Protein AF-A0A1L7BHN9-F1 (afdb_monomer_lite)

pLDDT: mean 93.82, std 5.04, range [48.91, 98.44]

Structure (mmCIF, N/CA/C/O backbone):
data_AF-A0A1L7BHN9-F1
#
_entry.id   AF-A0A1L7BHN9-F1
#
loop_
_atom_site.group_PDB
_atom_site.id
_atom_site.type_symbol
_atom_site.label_atom_id
_atom_site.label_alt_id
_atom_site.label_comp_id
_atom_site.label_asym_id
_atom_site.label_entity_id
_atom_site.label_seq_id
_atom_site.pdbx_PDB_ins_code
_atom_site.Cartn_x
_atom_site.Cartn_y
_atom_site.Cartn_z
_atom_site.occupancy
_atom_site.B_iso_or_equiv
_atom_site.auth_seq_id
_atom_site.auth_comp_id
_atom_site.auth_asym_id
_atom_site.auth_atom_id
_atom_site.pdbx_PDB_model_num
ATOM 1 N N . MET A 1 1 ? 6.127 -24.385 -8.696 1.00 84.69 1 MET A N 1
ATOM 2 C CA . MET A 1 1 ? 6.136 -22.921 -8.895 1.00 84.69 1 MET A CA 1
ATOM 3 C C . MET A 1 1 ? 5.149 -22.326 -7.912 1.00 84.69 1 MET A C 1
ATOM 5 O O . MET A 1 1 ? 4.068 -22.886 -7.761 1.00 84.69 1 MET A O 1
ATOM 9 N N . PHE A 1 2 ? 5.533 -21.249 -7.237 1.00 88.44 2 PHE A N 1
ATOM 10 C CA . PHE A 1 2 ? 4.694 -20.581 -6.248 1.00 88.44 2 PHE A CA 1
ATOM 11 C C . PHE A 1 2 ? 4.305 -19.196 -6.752 1.00 88.44 2 PHE A C 1
ATOM 13 O O . PHE A 1 2 ? 5.091 -18.543 -7.441 1.00 88.44 2 PHE A O 1
ATOM 20 N N . LEU A 1 3 ? 3.092 -18.767 -6.418 1.00 91.94 3 LEU A N 1
ATOM 21 C CA . LEU A 1 3 ? 2.691 -17.370 -6.510 1.00 91.94 3 LEU A CA 1
ATOM 22 C C . LEU A 1 3 ? 2.810 -16.740 -5.133 1.00 91.94 3 LEU A C 1
ATOM 24 O O . LEU A 1 3 ? 2.629 -17.400 -4.114 1.00 91.94 3 LEU A O 1
ATOM 28 N N . ASN A 1 4 ? 3.036 -15.434 -5.111 1.00 93.75 4 ASN A N 1
ATOM 29 C CA . ASN A 1 4 ? 3.067 -14.630 -3.897 1.00 93.75 4 ASN A CA 1
ATOM 30 C C . ASN A 1 4 ? 1.656 -14.372 -3.326 1.00 93.75 4 ASN A C 1
ATOM 32 O O . ASN A 1 4 ? 1.362 -13.255 -2.906 1.00 93.75 4 ASN A O 1
ATOM 36 N N . LEU A 1 5 ? 0.776 -15.375 -3.391 1.00 95.88 5 LEU A N 1
ATOM 37 C CA . LEU A 1 5 ? -0.609 -15.363 -2.930 1.00 95.88 5 LEU A CA 1
ATOM 38 C C . LEU A 1 5 ? -0.724 -16.227 -1.676 1.00 95.88 5 LEU A C 1
ATOM 40 O O . LEU A 1 5 ? -0.305 -17.380 -1.695 1.00 95.88 5 LEU A O 1
ATOM 44 N N . TYR A 1 6 ? -1.353 -15.686 -0.641 1.00 96.19 6 TYR A N 1
ATOM 45 C CA . TYR A 1 6 ? -1.505 -16.319 0.667 1.00 96.19 6 TYR A CA 1
ATOM 46 C C . TYR A 1 6 ? -2.983 -16.362 1.028 1.00 96.19 6 TYR A C 1
ATOM 48 O O . TYR A 1 6 ? -3.694 -15.361 0.885 1.00 96.19 6 TYR A O 1
ATOM 56 N N . ARG A 1 7 ? -3.476 -17.540 1.410 1.00 96.69 7 ARG A N 1
ATOM 57 C CA . ARG A 1 7 ? -4.908 -17.782 1.603 1.00 96.69 7 ARG A CA 1
ATOM 58 C C . ARG A 1 7 ? -5.403 -17.102 2.878 1.00 96.69 7 ARG A C 1
ATOM 60 O O . ARG A 1 7 ? -4.761 -17.179 3.920 1.00 96.69 7 ARG A O 1
ATOM 67 N N . LEU A 1 8 ? -6.577 -16.479 2.803 1.00 96.94 8 LEU A N 1
ATOM 68 C CA . LEU A 1 8 ? -7.301 -16.002 3.978 1.00 96.94 8 LEU A CA 1
ATOM 69 C C . LEU A 1 8 ? -7.891 -17.195 4.747 1.00 96.94 8 LEU A C 1
ATOM 71 O O . LEU A 1 8 ? -8.607 -18.004 4.146 1.00 96.94 8 LEU A O 1
ATOM 75 N N . LYS A 1 9 ? -7.629 -17.282 6.056 1.00 95.19 9 LYS A N 1
ATOM 76 C CA . LYS A 1 9 ? -8.090 -18.402 6.903 1.00 95.19 9 LYS A CA 1
ATOM 77 C C . LYS A 1 9 ? -9.157 -18.037 7.935 1.00 95.19 9 LYS A C 1
ATOM 79 O O . LYS A 1 9 ? -9.615 -18.899 8.674 1.00 95.19 9 LYS A O 1
ATOM 84 N N . ILE A 1 10 ? -9.555 -16.771 7.976 1.00 95.50 10 ILE A N 1
ATOM 85 C CA . ILE A 1 10 ? -10.604 -16.276 8.871 1.00 95.50 10 ILE A CA 1
ATOM 86 C C . ILE A 1 10 ? -11.993 -16.398 8.225 1.00 95.50 10 ILE A C 1
ATOM 88 O O . ILE A 1 10 ? -12.079 -16.449 6.991 1.00 95.50 10 ILE A O 1
ATOM 92 N N . PRO A 1 11 ? -13.081 -16.421 9.020 1.00 96.75 11 PRO A N 1
ATOM 93 C CA . PRO A 1 11 ? -14.440 -16.428 8.493 1.00 96.75 11 PRO A CA 1
ATOM 94 C C . PRO A 1 11 ? -14.708 -15.227 7.582 1.00 96.75 11 PRO A C 1
ATOM 96 O O . PRO A 1 11 ? -14.222 -14.117 7.817 1.00 96.75 11 PRO A O 1
ATOM 99 N N . TYR A 1 12 ? -15.511 -15.433 6.536 1.00 97.25 12 TYR A N 1
ATOM 100 C CA . TYR A 1 12 ? -15.856 -14.379 5.576 1.00 97.25 12 TYR A CA 1
ATOM 101 C C . TYR A 1 12 ? -17.015 -13.532 6.107 1.00 97.25 12 TYR A C 1
ATOM 103 O O . TYR A 1 12 ? -18.094 -13.488 5.523 1.00 97.25 12 TYR A O 1
ATOM 111 N N . LYS A 1 13 ? -16.786 -12.915 7.271 1.00 97.75 13 LYS A N 1
ATOM 112 C CA . LYS A 1 13 ? -17.762 -12.132 8.028 1.00 97.75 13 LYS A CA 1
ATOM 113 C C . LYS A 1 13 ? -17.128 -10.867 8.589 1.00 97.75 13 LYS A C 1
ATOM 115 O O . LYS A 1 13 ? -15.938 -10.841 8.916 1.00 97.75 13 LYS A O 1
ATOM 120 N N . VAL A 1 14 ? -17.941 -9.829 8.729 1.00 98.31 14 VAL A N 1
ATOM 121 C CA . VAL A 1 14 ? -17.595 -8.588 9.424 1.00 98.31 14 VAL A CA 1
ATOM 122 C C . VAL A 1 14 ? -18.382 -8.520 10.724 1.00 98.31 14 VAL A C 1
ATOM 124 O O . VAL A 1 14 ? -19.606 -8.619 10.712 1.00 98.31 14 VAL A O 1
ATOM 127 N N . LYS A 1 15 ? -17.677 -8.321 11.838 1.00 97.62 15 LYS A N 1
ATOM 128 C CA . LYS A 1 15 ? -18.257 -7.987 13.137 1.00 97.62 15 LYS A CA 1
ATOM 129 C C . LYS A 1 15 ? -18.272 -6.472 13.307 1.00 97.62 15 LYS A C 1
ATOM 131 O O . LYS A 1 15 ? -17.235 -5.815 13.174 1.00 97.62 15 LYS A O 1
ATOM 136 N N . ARG A 1 16 ? -19.441 -5.913 13.618 1.00 97.69 16 ARG A N 1
ATOM 137 C CA . ARG A 1 16 ? -19.603 -4.499 13.971 1.00 97.69 16 ARG A CA 1
ATOM 138 C C . ARG A 1 16 ? -19.865 -4.375 15.466 1.00 97.69 16 ARG A C 1
ATOM 140 O O . ARG A 1 16 ? -20.875 -4.872 15.956 1.00 97.69 16 ARG A O 1
ATOM 147 N N . LEU A 1 17 ? -18.952 -3.711 16.169 1.00 96.50 17 LEU A N 1
ATOM 148 C CA . LEU A 1 17 ? -19.022 -3.490 17.615 1.00 96.50 17 LEU A CA 1
ATOM 149 C C . LEU A 1 17 ? -19.394 -2.037 17.902 1.00 96.50 17 LEU A C 1
ATOM 151 O O . LEU A 1 17 ? -18.830 -1.137 17.274 1.00 96.50 17 LEU A O 1
ATOM 155 N N . TYR A 1 18 ? -20.293 -1.813 18.858 1.00 96.88 18 TYR A N 1
ATOM 156 C CA . TYR A 1 18 ? -20.821 -0.490 19.193 1.00 96.88 18 TYR A CA 1
ATOM 157 C C . TYR A 1 18 ? -20.350 -0.000 20.563 1.00 96.88 18 TYR A C 1
ATOM 159 O O . TYR A 1 18 ? -20.277 -0.765 21.518 1.00 96.88 18 TYR A O 1
ATOM 167 N N . PHE A 1 19 ? -20.081 1.300 20.662 1.00 96.12 19 PHE A N 1
ATOM 168 C CA . PHE A 1 19 ? -19.617 1.984 21.863 1.00 96.12 19 PHE A CA 1
ATOM 169 C C . PHE A 1 19 ? -20.481 3.209 22.155 1.00 96.12 19 PHE A C 1
ATOM 171 O O . PHE A 1 19 ? -20.891 3.925 21.234 1.00 96.12 19 PHE A O 1
ATOM 178 N N . SER A 1 20 ? -20.692 3.486 23.440 1.00 95.00 20 SER A N 1
ATOM 179 C CA . SER A 1 20 ? -21.359 4.691 23.930 1.00 95.00 20 SER A CA 1
ATOM 180 C C . SER A 1 20 ? -20.645 5.239 25.164 1.00 95.00 20 SER A C 1
ATOM 182 O O . SER A 1 20 ? -20.275 4.490 26.065 1.00 95.00 20 SER A O 1
ATOM 184 N N . ASN A 1 21 ? -20.447 6.555 25.205 1.00 93.50 21 ASN A N 1
ATOM 185 C CA . ASN A 1 21 ? -19.893 7.259 26.357 1.00 93.50 21 ASN A CA 1
ATOM 186 C C . ASN A 1 21 ? -20.676 8.562 26.546 1.00 93.50 21 ASN A C 1
ATOM 188 O O . ASN A 1 21 ? -20.654 9.425 25.671 1.00 93.50 21 ASN A O 1
ATOM 192 N N . SER A 1 22 ? -21.364 8.699 27.678 1.00 91.19 22 SER A N 1
ATOM 193 C CA . SER A 1 22 ? -22.164 9.886 28.000 1.00 91.19 22 SER A CA 1
ATOM 194 C C . SER A 1 22 ? -21.315 11.135 28.245 1.00 91.19 22 SER A C 1
ATOM 196 O O . SER A 1 22 ? -21.784 12.244 28.010 1.00 91.19 22 SER A O 1
ATOM 198 N N . SER A 1 23 ? -20.065 10.969 28.677 1.00 92.44 23 SER A N 1
ATOM 199 C CA . SER A 1 23 ? -19.185 12.068 29.085 1.00 92.44 23 SER A CA 1
ATOM 200 C C . SER A 1 23 ? -18.334 12.631 27.946 1.00 92.44 23 SER A C 1
ATOM 202 O O . SER A 1 23 ? -17.681 13.655 28.117 1.00 92.44 23 SER A O 1
ATOM 204 N N . THR A 1 24 ? -18.258 11.961 26.793 1.00 93.12 24 THR A N 1
ATOM 205 C CA . THR A 1 24 ? -17.397 12.382 25.676 1.00 93.12 24 THR A CA 1
ATOM 206 C C . THR A 1 24 ? -18.166 12.351 24.360 1.00 93.12 24 THR A C 1
ATOM 208 O O . THR A 1 24 ? -18.684 11.296 23.997 1.00 93.12 24 THR A O 1
ATOM 211 N N . PRO A 1 25 ? -18.181 13.453 23.584 1.00 95.38 25 PRO A N 1
ATOM 212 C CA . PRO A 1 25 ? -18.806 13.471 22.266 1.00 95.38 25 PRO A CA 1
ATOM 213 C C . PRO A 1 25 ? -18.294 12.345 21.356 1.00 95.38 25 PRO A C 1
ATOM 215 O O . PRO A 1 25 ? -17.086 12.101 21.271 1.00 95.38 25 PRO A O 1
ATOM 218 N N . ALA A 1 26 ? -19.204 11.698 20.621 1.00 96.06 26 ALA A N 1
ATOM 219 C CA . ALA A 1 26 ? -18.897 10.547 19.765 1.00 96.06 26 ALA A CA 1
ATOM 220 C C . ALA A 1 26 ? -17.801 10.843 18.718 1.00 96.06 26 ALA A C 1
ATOM 222 O O . ALA A 1 26 ? -16.969 9.987 18.405 1.00 96.06 26 ALA A O 1
ATOM 223 N N . GLU A 1 27 ? -17.746 12.074 18.205 1.00 96.56 27 GLU A N 1
ATOM 224 C CA . GLU A 1 27 ? -16.695 12.515 17.283 1.00 96.56 27 GLU A CA 1
ATOM 225 C C . GLU A 1 27 ? -15.299 12.485 17.932 1.00 96.56 27 GLU A C 1
ATOM 227 O O . GLU A 1 27 ? -14.337 11.995 17.338 1.00 96.56 27 GLU A O 1
ATOM 232 N N . ILE A 1 28 ? -15.176 12.964 19.171 1.00 95.81 28 ILE A N 1
ATOM 233 C CA . ILE A 1 28 ? -13.903 12.981 19.903 1.00 95.81 28 ILE A CA 1
ATOM 234 C C . ILE A 1 28 ? -13.507 11.551 20.284 1.00 95.81 28 ILE A C 1
ATOM 236 O O . ILE A 1 28 ? -12.357 11.148 20.083 1.00 95.81 28 ILE A O 1
ATOM 240 N N . LEU A 1 29 ? -14.466 10.760 20.776 1.00 95.88 29 LEU A N 1
ATOM 241 C CA . LEU A 1 29 ? -14.239 9.367 21.157 1.00 95.88 29 LEU A CA 1
ATOM 242 C C . LEU A 1 29 ? -13.747 8.531 19.967 1.00 95.88 29 LEU A C 1
ATOM 244 O O . LEU A 1 29 ? -12.720 7.859 20.069 1.00 95.88 29 LEU A O 1
ATOM 248 N N . SER A 1 30 ? -14.429 8.609 18.821 1.00 97.19 30 SER A N 1
ATOM 249 C CA . SER A 1 30 ? -14.045 7.871 17.609 1.00 97.19 30 SER A CA 1
ATOM 250 C C . SER A 1 30 ? -12.669 8.280 17.080 1.00 97.19 30 SER A C 1
ATOM 252 O O . SER A 1 30 ? -11.881 7.407 16.711 1.00 97.19 30 SER A O 1
ATOM 254 N N . LYS A 1 31 ? -12.322 9.576 17.097 1.00 96.81 31 LYS A N 1
ATOM 255 C CA . LYS A 1 31 ? -10.980 10.062 16.728 1.00 96.81 31 LYS A CA 1
ATOM 256 C C . LYS A 1 31 ? -9.897 9.487 17.643 1.00 96.81 31 LYS A C 1
ATOM 258 O O . LYS A 1 31 ? -8.876 9.002 17.151 1.00 96.81 31 LYS A O 1
ATOM 263 N N . ASN A 1 32 ? -10.129 9.488 18.955 1.00 95.94 32 ASN A N 1
ATOM 264 C CA . ASN A 1 32 ? -9.180 8.955 19.933 1.00 95.94 32 ASN A CA 1
ATOM 265 C C . ASN A 1 32 ? -8.999 7.440 19.794 1.00 95.94 32 ASN A C 1
ATOM 267 O O . ASN A 1 32 ? -7.863 6.976 19.677 1.00 95.94 32 ASN A O 1
ATOM 271 N N . LEU A 1 33 ? -10.097 6.680 19.722 1.00 96.81 33 LEU A N 1
ATOM 272 C CA . LEU A 1 33 ? -10.045 5.231 19.516 1.00 96.81 33 LEU A CA 1
ATOM 273 C C . LEU A 1 33 ? -9.389 4.881 18.178 1.00 96.81 33 LEU A C 1
ATOM 275 O O . LEU A 1 33 ? -8.555 3.977 18.132 1.00 96.81 33 LEU A O 1
ATOM 279 N N . THR A 1 34 ? -9.672 5.645 17.118 1.00 96.75 34 THR A N 1
ATOM 280 C CA . THR A 1 34 ? -9.021 5.467 15.813 1.00 96.75 34 THR A CA 1
ATOM 281 C C . THR A 1 34 ? -7.512 5.633 15.903 1.00 96.75 34 THR A C 1
ATOM 283 O O . THR A 1 34 ? -6.760 4.806 15.388 1.00 96.75 34 THR A O 1
ATOM 286 N N . ARG A 1 35 ? -7.063 6.702 16.569 1.00 94.81 35 ARG A N 1
ATOM 287 C CA . ARG A 1 35 ? -5.643 7.035 16.697 1.00 94.81 35 ARG A CA 1
ATOM 288 C C . ARG A 1 35 ? -4.872 5.975 17.479 1.00 94.81 35 ARG A C 1
ATOM 290 O O . ARG A 1 35 ? -3.761 5.644 17.092 1.00 94.81 35 ARG A O 1
ATOM 297 N N . VAL A 1 36 ? -5.445 5.464 18.567 1.00 95.62 36 VAL A N 1
ATOM 298 C CA . VAL A 1 36 ? -4.761 4.510 19.456 1.00 95.62 36 VAL A CA 1
ATOM 299 C C . VAL A 1 36 ? -4.796 3.082 18.900 1.00 95.62 36 VAL A C 1
ATOM 301 O O . VAL A 1 36 ? -3.856 2.320 19.106 1.00 95.62 36 VAL A O 1
ATOM 304 N N . ASN A 1 37 ? -5.854 2.710 18.173 1.00 96.38 37 ASN A N 1
ATOM 305 C CA . ASN A 1 37 ? -6.003 1.359 17.627 1.00 96.38 37 ASN A CA 1
ATOM 306 C C . ASN A 1 37 ? -5.504 1.207 16.188 1.00 96.38 37 ASN A C 1
ATOM 308 O O . ASN A 1 37 ? -5.548 0.093 15.674 1.00 96.38 37 ASN A O 1
ATOM 312 N N . ASN A 1 38 ? -5.071 2.281 15.522 1.00 96.12 38 ASN A N 1
ATOM 313 C CA . ASN A 1 38 ? -4.630 2.269 14.120 1.00 96.12 38 ASN A CA 1
ATOM 314 C C . ASN A 1 38 ? -5.676 1.721 13.121 1.00 96.12 38 ASN A C 1
ATOM 316 O O . ASN A 1 38 ? -5.338 1.327 12.004 1.00 96.12 38 ASN A O 1
ATOM 320 N N . ILE A 1 39 ? -6.958 1.734 13.494 1.00 96.12 39 ILE A N 1
ATOM 321 C CA . ILE A 1 39 ? -8.098 1.316 12.667 1.00 96.12 39 ILE A CA 1
ATOM 322 C C . ILE A 1 39 ? -9.237 2.312 12.835 1.00 96.12 39 ILE A C 1
ATOM 324 O O . ILE A 1 39 ? -9.413 2.871 13.910 1.00 96.12 39 ILE A O 1
ATOM 328 N N . ARG A 1 40 ? -10.000 2.571 11.774 1.00 95.81 40 ARG A N 1
ATOM 329 C CA . ARG A 1 40 ? -11.048 3.594 11.797 1.00 95.81 40 ARG A CA 1
ATOM 330 C C . ARG A 1 40 ? -12.233 3.157 12.658 1.00 95.81 40 ARG A C 1
ATOM 332 O O . ARG A 1 40 ? -12.890 2.174 12.337 1.00 95.81 40 ARG A O 1
ATOM 339 N N . PHE A 1 41 ? -12.541 3.964 13.665 1.00 97.44 41 PHE A N 1
ATOM 340 C CA . PHE A 1 41 ? -13.829 3.989 14.341 1.00 97.44 41 PHE A CA 1
ATOM 341 C C . PHE A 1 41 ? -14.702 5.042 13.656 1.00 97.44 41 PHE A C 1
ATOM 343 O O . PHE A 1 41 ? -14.252 6.151 13.358 1.00 97.44 41 PHE A O 1
ATOM 350 N N . TYR A 1 42 ? -15.937 4.674 13.361 1.00 97.31 42 TYR A N 1
ATOM 351 C CA . TYR A 1 42 ? -16.954 5.558 12.813 1.00 97.31 42 TYR A CA 1
ATOM 352 C C . TYR A 1 42 ? -17.810 6.111 13.945 1.00 97.31 42 TYR A C 1
ATOM 354 O O . TYR A 1 42 ? -17.843 5.550 15.040 1.00 97.31 42 TYR A O 1
ATOM 362 N N . ASN A 1 43 ? -18.510 7.207 13.685 1.00 96.44 43 ASN A N 1
ATOM 363 C CA . ASN A 1 43 ? -19.400 7.819 14.653 1.00 96.44 43 ASN A CA 1
ATOM 364 C C . ASN A 1 43 ? -20.706 8.270 14.003 1.00 96.44 43 ASN A C 1
ATOM 366 O O . ASN A 1 43 ? -20.755 8.633 12.830 1.00 96.44 43 ASN A O 1
ATOM 370 N N . SER A 1 44 ? -21.748 8.264 14.822 1.00 93.81 44 SER A N 1
ATOM 371 C CA . SER A 1 44 ? -23.029 8.932 14.608 1.00 93.81 44 SER A CA 1
ATOM 372 C C . SER A 1 44 ? -23.142 10.084 15.613 1.00 93.81 44 SER A C 1
ATOM 374 O O . SER A 1 44 ? -22.141 10.488 16.212 1.00 93.81 44 SER A O 1
ATOM 376 N N . SER A 1 45 ? -24.351 10.603 15.830 1.00 88.75 45 SER A N 1
ATOM 377 C CA . SER A 1 45 ? -24.613 11.609 16.863 1.00 88.75 45 SER A CA 1
ATOM 378 C C . SER A 1 45 ? -24.372 11.088 18.286 1.00 88.75 45 SER A C 1
ATOM 380 O O . SER A 1 45 ? -23.897 11.844 19.127 1.00 88.75 45 SER A O 1
ATOM 382 N N . LYS A 1 46 ? -24.672 9.809 18.561 1.00 89.44 46 LYS A N 1
ATOM 383 C CA . LYS A 1 46 ? -24.596 9.222 19.917 1.00 89.44 46 LYS A CA 1
ATOM 384 C C . LYS A 1 46 ? -23.689 7.998 20.034 1.00 89.44 46 LYS A C 1
ATOM 386 O O . LYS A 1 46 ? -23.144 7.753 21.102 1.00 89.44 46 LYS A O 1
ATOM 391 N N . LEU A 1 47 ? -23.528 7.229 18.958 1.00 95.44 47 LEU A N 1
ATOM 392 C CA . LEU A 1 47 ? -22.790 5.964 18.970 1.00 95.44 47 LEU A CA 1
ATOM 393 C C . LEU A 1 47 ? -21.491 6.057 18.183 1.00 95.44 47 LEU A C 1
ATOM 395 O O . LEU A 1 47 ? -21.427 6.718 17.144 1.00 95.44 47 LEU A O 1
ATOM 399 N N . VAL A 1 48 ? -20.496 5.309 18.642 1.00 97.56 48 VAL A N 1
ATOM 400 C CA . VAL A 1 48 ? -19.250 5.025 17.931 1.00 97.56 48 VAL A CA 1
ATOM 401 C C . VAL A 1 48 ? -19.232 3.541 17.580 1.00 97.56 48 VAL A C 1
ATOM 403 O O . VAL A 1 48 ? -19.692 2.729 18.371 1.00 97.56 48 VAL A O 1
ATOM 406 N N . TRP A 1 49 ? -18.721 3.152 16.415 1.00 97.50 49 TRP A N 1
ATOM 407 C CA . TRP A 1 49 ? -18.574 1.734 16.075 1.00 97.50 49 TRP A CA 1
ATOM 408 C C . TRP A 1 49 ? -17.296 1.447 15.306 1.00 97.50 49 TRP A C 1
ATOM 410 O O . TRP A 1 49 ? -16.708 2.329 14.679 1.00 97.50 49 TRP A O 1
ATOM 420 N N . VAL A 1 50 ? -16.875 0.188 15.336 1.00 97.75 50 VAL A N 1
ATOM 421 C CA . VAL A 1 50 ? -15.774 -0.326 14.520 1.00 97.75 50 VAL A CA 1
ATOM 422 C C . VAL A 1 50 ? -16.245 -1.552 13.756 1.00 97.75 50 VAL A C 1
ATOM 424 O O . VAL A 1 50 ? -17.017 -2.360 14.267 1.00 97.75 50 VAL A O 1
ATOM 427 N N . GLU A 1 51 ? -15.783 -1.663 12.518 1.00 98.06 51 GLU A N 1
ATOM 428 C CA . GLU A 1 51 ? -16.005 -2.815 11.650 1.00 98.06 51 GLU A CA 1
ATOM 429 C C . GLU A 1 51 ? -14.689 -3.585 11.580 1.00 98.06 51 GLU A C 1
ATOM 431 O O . GLU A 1 51 ? -13.666 -3.039 11.152 1.00 98.06 51 GLU A O 1
ATOM 436 N N . ILE A 1 52 ? -14.705 -4.831 12.041 1.00 97.31 52 ILE A N 1
ATOM 437 C CA . ILE A 1 52 ? -13.539 -5.715 12.076 1.00 97.31 52 ILE A CA 1
ATOM 438 C C . ILE A 1 52 ? -13.883 -7.057 11.428 1.00 97.31 52 ILE A C 1
ATOM 440 O O . ILE A 1 52 ? -15.053 -7.442 11.399 1.00 97.31 52 ILE A O 1
ATOM 444 N N . PRO A 1 53 ? -12.897 -7.789 10.890 1.00 97.19 53 PRO A N 1
ATOM 445 C CA . PRO A 1 53 ? -13.116 -9.178 10.522 1.00 97.19 53 PRO A CA 1
ATOM 446 C C . PRO A 1 53 ? -13.505 -9.994 11.760 1.00 97.19 53 PRO A C 1
ATOM 448 O O . PRO A 1 53 ? -13.238 -9.578 12.889 1.00 97.19 53 PRO A O 1
ATOM 451 N N . ASP A 1 54 ? -14.118 -11.153 11.550 1.00 95.00 54 ASP A N 1
ATOM 452 C CA . ASP A 1 54 ? -14.437 -12.076 12.639 1.00 95.00 54 ASP A CA 1
ATOM 453 C C . ASP A 1 54 ? -13.170 -12.760 13.189 1.00 95.00 54 ASP A C 1
ATOM 455 O O . ASP A 1 54 ? -12.816 -13.876 12.812 1.00 95.00 54 ASP A O 1
ATOM 459 N N . VAL A 1 55 ? -12.440 -12.019 14.022 1.00 93.62 55 VAL A N 1
ATOM 460 C CA . VAL A 1 55 ? -11.180 -12.401 14.665 1.00 93.62 55 VAL A CA 1
ATOM 461 C C . VAL A 1 55 ? -11.120 -11.828 16.075 1.00 93.62 55 VAL A C 1
ATOM 463 O O . VAL A 1 55 ? -11.809 -10.852 16.390 1.00 93.62 55 VAL A O 1
ATOM 466 N N . ASP A 1 56 ? -10.231 -12.374 16.899 1.00 90.06 56 ASP A N 1
ATOM 467 C CA . ASP A 1 56 ? -9.940 -11.802 18.208 1.00 90.06 56 ASP A CA 1
ATOM 468 C C . ASP A 1 56 ? -9.332 -10.403 18.053 1.00 90.06 56 ASP A C 1
ATOM 470 O O . ASP A 1 56 ? -8.308 -10.190 17.392 1.00 90.06 56 ASP A O 1
ATOM 474 N N . PHE A 1 57 ? -10.002 -9.417 18.647 1.00 89.94 57 PHE A N 1
ATOM 475 C CA . PHE A 1 57 ? -9.641 -8.013 18.530 1.00 89.94 57 PHE A CA 1
ATOM 476 C C . PHE A 1 57 ? -9.573 -7.347 19.900 1.00 89.94 57 PHE A C 1
ATOM 478 O O . PHE A 1 57 ? -10.586 -7.060 20.539 1.00 89.94 57 PHE A O 1
ATOM 485 N N . SER A 1 58 ? -8.348 -7.053 20.328 1.00 90.69 58 SER A N 1
ATOM 486 C CA . SER A 1 58 ? -8.081 -6.348 21.579 1.00 90.69 58 SER A CA 1
ATOM 487 C C . SER A 1 58 ? -8.102 -4.838 21.371 1.00 90.69 58 SER A C 1
ATOM 489 O O . SER A 1 58 ? -7.246 -4.274 20.687 1.00 90.69 58 SER A O 1
ATOM 491 N N . ILE A 1 59 ? -9.069 -4.178 22.005 1.00 92.69 59 ILE A N 1
ATOM 492 C CA . ILE A 1 59 ? -9.234 -2.723 21.961 1.00 92.69 59 ILE A CA 1
ATOM 493 C C . ILE A 1 59 ? -8.291 -2.055 22.957 1.00 92.69 59 ILE A C 1
ATOM 495 O O . ILE A 1 59 ? -8.191 -2.463 24.114 1.00 92.69 59 ILE A O 1
ATOM 499 N N . LYS A 1 60 ? -7.626 -0.997 22.495 1.00 93.25 60 LYS A N 1
ATOM 500 C CA . LYS A 1 60 ? -6.776 -0.118 23.294 1.00 93.25 60 LYS A CA 1
ATOM 501 C C . LYS A 1 60 ? -7.457 1.250 23.497 1.00 93.25 60 LYS A C 1
ATOM 503 O O . LYS A 1 60 ? -8.017 1.793 22.543 1.00 93.25 60 LYS A O 1
ATOM 508 N N . PRO A 1 61 ? -7.364 1.856 24.691 1.00 93.50 61 PRO A N 1
ATOM 509 C CA . PRO A 1 61 ? -6.880 1.245 25.927 1.00 93.50 61 PRO A CA 1
ATOM 510 C C . PRO A 1 61 ? -7.900 0.223 26.469 1.00 93.50 61 PRO A C 1
ATOM 512 O O . PRO A 1 61 ? -9.056 0.224 26.050 1.00 93.50 61 PRO A O 1
ATOM 515 N N . TYR A 1 62 ? -7.489 -0.636 27.405 1.00 92.44 62 TYR A N 1
ATOM 516 C CA . TYR A 1 62 ? -8.351 -1.692 27.963 1.00 92.44 62 TYR A CA 1
ATOM 517 C C . TYR A 1 62 ? -9.671 -1.144 28.538 1.00 92.44 62 TYR A C 1
ATOM 519 O O . TYR A 1 62 ? -10.729 -1.742 28.360 1.00 92.44 62 TYR A O 1
ATOM 527 N N . GLN A 1 63 ? -9.624 0.045 29.145 1.00 92.50 63 GLN A N 1
ATOM 528 C CA . GLN A 1 63 ? -10.770 0.759 29.717 1.00 92.50 63 GLN A CA 1
ATOM 529 C C . GLN A 1 63 ? -11.864 1.073 28.687 1.00 92.50 63 GLN A C 1
ATOM 531 O O . GLN A 1 63 ? -13.014 1.272 29.067 1.00 92.50 63 GLN A O 1
ATOM 536 N N . ALA A 1 64 ? -11.548 1.078 27.385 1.00 91.94 64 ALA A N 1
ATOM 537 C CA . ALA A 1 64 ? -12.544 1.272 26.333 1.00 91.94 64 ALA A CA 1
ATOM 538 C C . ALA A 1 64 ? -13.625 0.175 26.324 1.00 91.94 64 ALA A C 1
ATOM 540 O O . ALA A 1 64 ? -14.710 0.404 25.791 1.00 91.94 64 ALA A O 1
ATOM 541 N N . LYS A 1 65 ? -13.366 -0.983 26.952 1.00 90.94 65 LYS A N 1
ATOM 542 C CA . LYS A 1 65 ? -14.369 -2.033 27.170 1.00 90.94 65 LYS A CA 1
ATOM 543 C C . LYS A 1 65 ? -15.565 -1.556 27.997 1.00 90.94 65 LYS A C 1
ATOM 545 O O . LYS A 1 65 ? -16.663 -2.030 27.756 1.00 90.94 65 LYS A O 1
ATOM 550 N N . ASN A 1 66 ? -15.385 -0.578 28.888 1.00 92.62 66 ASN A N 1
ATOM 551 C CA . ASN A 1 66 ? -16.480 -0.026 29.695 1.00 92.62 66 ASN A CA 1
ATOM 552 C C . ASN A 1 66 ? -17.516 0.731 28.850 1.00 92.62 66 ASN A C 1
ATOM 554 O O . ASN A 1 66 ? -18.627 0.971 29.309 1.00 92.62 66 ASN A O 1
ATOM 558 N N . TYR A 1 67 ? -17.146 1.129 27.630 1.00 93.31 67 TYR A N 1
ATOM 559 C CA . TYR A 1 67 ? -18.037 1.811 26.694 1.00 93.31 67 TYR A CA 1
ATOM 560 C C . TYR A 1 67 ? -18.679 0.853 25.692 1.00 93.31 67 TYR A C 1
ATOM 562 O O . TYR A 1 67 ? -19.531 1.290 24.924 1.00 93.31 67 TYR A O 1
ATOM 570 N N . LEU A 1 68 ? -18.243 -0.412 25.645 1.00 94.88 68 LEU A N 1
ATOM 571 C CA . LEU A 1 68 ? -18.758 -1.408 24.713 1.00 94.88 68 LEU A CA 1
ATOM 572 C C . LEU A 1 68 ? -20.198 -1.758 25.097 1.00 94.88 68 LEU A C 1
ATOM 574 O O . LEU A 1 68 ? -20.480 -2.103 26.241 1.00 94.88 68 LEU A O 1
ATOM 578 N N . LEU A 1 69 ? -21.102 -1.671 24.129 1.00 94.75 69 LEU A N 1
ATOM 579 C CA . LEU A 1 69 ? -22.487 -2.085 24.305 1.00 94.75 69 LEU A CA 1
ATOM 580 C C . LEU A 1 69 ? -22.613 -3.594 24.102 1.0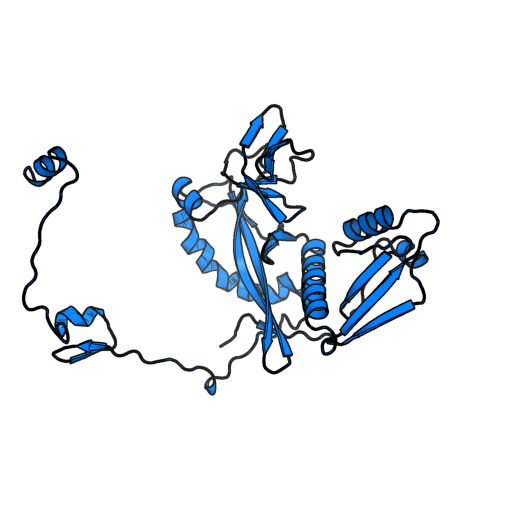0 94.75 69 LEU A C 1
ATOM 582 O O . LEU A 1 69 ? -21.935 -4.159 23.241 1.00 94.75 69 LEU A O 1
ATOM 586 N N . ASP A 1 70 ? -23.554 -4.220 24.811 1.00 91.81 70 ASP A N 1
ATOM 587 C CA . ASP A 1 70 ? -23.968 -5.610 24.571 1.00 91.81 70 ASP A CA 1
ATOM 588 C C . ASP A 1 70 ? -24.868 -5.708 23.323 1.00 91.81 70 ASP A C 1
ATOM 590 O O . ASP A 1 70 ? -26.029 -6.108 23.348 1.00 91.81 70 ASP A O 1
ATOM 594 N N . LYS A 1 71 ? -24.347 -5.189 22.209 1.00 90.62 71 LYS A N 1
ATOM 595 C CA . LYS A 1 71 ? -24.967 -5.190 20.890 1.00 90.62 71 LYS A CA 1
ATOM 596 C C . LYS A 1 71 ? -23.865 -5.264 19.844 1.00 90.62 71 LYS A C 1
ATOM 598 O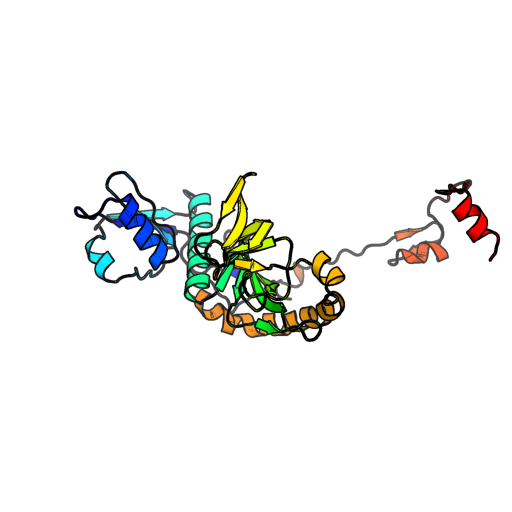 O . LYS A 1 71 ? -22.982 -4.406 19.797 1.00 90.62 71 LYS A O 1
ATOM 603 N N . PHE A 1 72 ? -23.964 -6.243 18.955 1.00 93.62 72 PHE A N 1
ATOM 604 C CA . PHE A 1 72 ? -23.102 -6.363 17.786 1.00 93.62 72 PHE A CA 1
ATOM 605 C C . PHE A 1 72 ? -23.897 -6.862 16.581 1.00 93.62 72 PHE A C 1
ATOM 607 O O . PHE A 1 72 ? -24.955 -7.470 16.720 1.00 93.62 72 PHE A O 1
A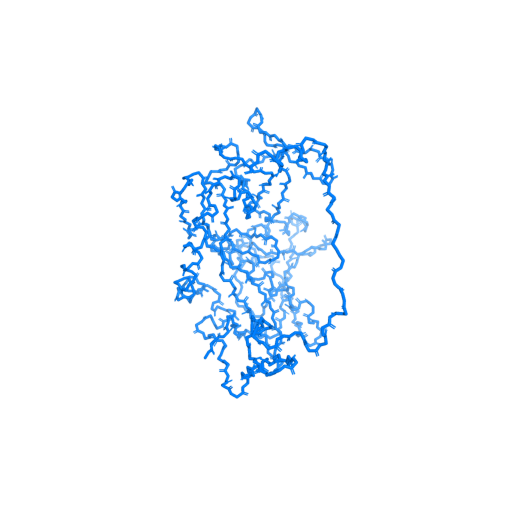TOM 614 N N . GLU A 1 73 ? -23.376 -6.592 15.390 1.00 96.50 73 GLU A N 1
ATOM 615 C CA . GLU A 1 73 ? -23.898 -7.146 14.139 1.00 96.50 73 GLU A CA 1
ATOM 616 C C . GLU A 1 73 ? -22.844 -8.050 13.508 1.00 96.50 73 GLU A C 1
ATOM 618 O O . GLU A 1 73 ? -21.641 -7.788 13.609 1.00 96.50 73 GLU A O 1
ATOM 623 N N . VAL A 1 74 ? -23.310 -9.098 12.833 1.00 97.50 74 VAL A N 1
ATOM 624 C CA . VAL A 1 74 ? -22.486 -9.974 12.001 1.00 97.50 74 VAL A CA 1
ATOM 625 C C . VAL A 1 74 ? -23.022 -9.886 10.581 1.00 97.50 74 VAL A C 1
ATOM 627 O O . VAL A 1 74 ? -24.193 -10.169 10.347 1.00 97.50 74 VAL A O 1
ATOM 630 N N . ILE A 1 75 ? -22.167 -9.466 9.653 1.00 98.06 75 ILE A N 1
ATOM 631 C CA . ILE A 1 75 ? -22.513 -9.260 8.245 1.00 98.06 75 ILE A CA 1
ATOM 632 C C . ILE A 1 75 ? -21.689 -10.247 7.420 1.00 98.06 75 ILE A C 1
ATOM 634 O O . ILE A 1 75 ? -20.455 -10.192 7.441 1.00 98.06 75 ILE A O 1
ATOM 638 N N . ASP A 1 76 ? -22.357 -11.167 6.727 1.00 97.88 76 ASP A N 1
ATOM 639 C CA . ASP A 1 76 ? -21.698 -12.158 5.874 1.00 97.88 76 ASP A CA 1
ATOM 640 C C . ASP A 1 76 ? -21.183 -11.512 4.571 1.00 97.88 76 ASP A C 1
ATOM 642 O O . ASP A 1 76 ? -21.809 -10.612 4.009 1.00 97.88 76 ASP A O 1
ATOM 646 N N . GLU A 1 77 ? -20.049 -11.990 4.045 1.00 97.31 77 GLU A N 1
ATOM 647 C CA . GLU A 1 77 ? -19.457 -11.491 2.787 1.00 97.31 77 GLU A CA 1
ATOM 648 C C . GLU A 1 77 ? -20.414 -11.582 1.598 1.00 97.31 77 GLU A C 1
ATOM 650 O O . GLU A 1 77 ? -20.349 -10.754 0.695 1.00 97.31 77 GLU A O 1
ATOM 655 N N . SER A 1 78 ? -21.315 -12.564 1.600 1.00 96.62 78 SER A N 1
ATOM 656 C CA . SER A 1 78 ? -22.332 -12.735 0.561 1.00 96.62 78 SER A CA 1
ATOM 657 C C . SER A 1 78 ? -23.382 -11.619 0.552 1.00 96.62 78 SER A C 1
ATOM 659 O O . SER A 1 78 ? -23.975 -11.370 -0.495 1.00 96.62 78 SER A O 1
ATOM 661 N N . GLN A 1 79 ? -23.606 -10.948 1.687 1.00 97.56 79 GLN A N 1
ATOM 662 C CA . GLN A 1 79 ? -24.547 -9.833 1.814 1.00 97.56 79 GLN A CA 1
ATOM 663 C C . GLN A 1 79 ? -23.898 -8.504 1.416 1.00 97.56 79 GLN A C 1
ATOM 665 O O . GLN A 1 79 ? -24.504 -7.719 0.690 1.00 97.56 79 GLN A O 1
ATOM 670 N N . ASP A 1 80 ? -22.663 -8.258 1.868 1.00 97.69 80 ASP A N 1
ATOM 671 C CA . ASP A 1 80 ? -21.908 -7.044 1.533 1.00 97.69 80 ASP A CA 1
ATOM 672 C C . ASP A 1 80 ? -20.415 -7.345 1.275 1.00 97.69 80 ASP A C 1
ATOM 674 O O . ASP A 1 80 ? -19.556 -7.210 2.163 1.00 97.69 80 ASP A O 1
ATOM 678 N N . PRO A 1 81 ? -20.059 -7.727 0.034 1.00 96.62 81 PRO A N 1
ATOM 679 C CA . PRO A 1 81 ? -18.681 -8.060 -0.318 1.00 96.62 81 PRO A CA 1
ATOM 680 C C . PRO A 1 81 ? -17.760 -6.835 -0.293 1.00 96.62 81 PRO A C 1
ATOM 682 O O . PRO A 1 81 ? -16.553 -6.958 -0.063 1.00 96.62 81 PRO A O 1
ATOM 685 N N . ILE A 1 82 ? -18.302 -5.634 -0.518 1.00 97.62 82 ILE A N 1
ATOM 686 C CA . ILE A 1 82 ? -17.527 -4.388 -0.536 1.00 97.62 82 ILE A CA 1
ATOM 687 C C . ILE A 1 82 ? -17.092 -4.041 0.886 1.00 97.62 82 ILE A C 1
ATOM 689 O O . ILE A 1 82 ? -15.916 -3.727 1.112 1.00 97.62 82 ILE A O 1
ATOM 693 N N . LEU A 1 83 ? -18.013 -4.138 1.848 1.00 97.81 83 LEU A N 1
ATOM 694 C CA . LEU A 1 83 ? -17.720 -3.958 3.263 1.00 97.81 83 LEU A CA 1
ATOM 695 C C . LEU A 1 83 ? -16.674 -4.963 3.740 1.00 97.81 83 LEU A C 1
ATOM 697 O O . LEU A 1 83 ? -15.703 -4.559 4.382 1.00 97.81 83 LEU A O 1
ATOM 701 N N . PHE A 1 84 ? -16.812 -6.241 3.381 1.00 98.06 84 PHE A N 1
ATOM 702 C CA . PHE A 1 84 ? -15.836 -7.268 3.745 1.00 98.06 84 PHE A CA 1
ATOM 703 C C . PHE A 1 84 ? -14.423 -6.930 3.243 1.00 98.06 84 PHE A C 1
ATOM 705 O O . PHE A 1 84 ? -13.471 -6.876 4.027 1.00 98.06 84 PHE A O 1
ATOM 712 N N . VAL A 1 85 ? -14.282 -6.604 1.953 1.00 97.44 85 VAL A N 1
ATOM 713 C CA . VAL A 1 85 ? -12.989 -6.236 1.350 1.00 97.44 85 VAL A CA 1
ATOM 714 C C . VAL A 1 85 ? -12.388 -4.997 2.020 1.00 97.44 85 VAL A C 1
ATOM 716 O O . VAL A 1 85 ? -11.199 -4.980 2.352 1.00 97.44 85 VAL A O 1
ATOM 719 N N . LYS A 1 86 ? -13.193 -3.953 2.244 1.00 97.69 86 LYS A N 1
ATOM 720 C CA . LYS A 1 86 ? -12.756 -2.712 2.900 1.00 97.69 86 LYS A CA 1
ATOM 721 C C . LYS A 1 86 ? -12.287 -2.969 4.335 1.00 97.69 86 LYS A C 1
ATOM 723 O O . LYS A 1 86 ? -11.234 -2.463 4.731 1.00 97.69 86 LYS A O 1
ATOM 728 N N . THR A 1 87 ? -13.035 -3.767 5.090 1.00 97.81 87 THR A N 1
ATOM 729 C CA . THR A 1 87 ? -12.717 -4.148 6.470 1.00 97.81 87 THR A CA 1
ATOM 730 C C . THR A 1 87 ? -11.409 -4.929 6.543 1.00 97.81 87 THR A C 1
ATOM 732 O O . THR A 1 87 ? -10.540 -4.583 7.344 1.00 97.81 87 THR A O 1
ATOM 735 N N . LEU A 1 88 ? -11.198 -5.897 5.645 1.00 97.25 88 LEU A N 1
ATOM 736 C CA . LEU A 1 88 ? -9.938 -6.639 5.561 1.00 97.25 88 LEU A CA 1
ATOM 737 C C . LEU A 1 88 ? -8.735 -5.729 5.291 1.00 97.25 88 LEU A C 1
ATOM 739 O O . LEU A 1 88 ? -7.718 -5.844 5.973 1.00 97.25 88 LEU A O 1
ATOM 743 N N . TYR A 1 89 ? -8.831 -4.800 4.333 1.00 97.62 89 TYR A N 1
ATOM 744 C CA . TYR A 1 89 ? -7.732 -3.864 4.064 1.00 97.62 89 TYR A CA 1
ATOM 745 C C . TYR A 1 89 ? -7.422 -2.966 5.265 1.00 97.62 89 TYR A C 1
ATOM 747 O O . TYR A 1 89 ? -6.249 -2.716 5.547 1.00 97.62 89 TYR A O 1
ATOM 755 N N . ASN A 1 90 ? -8.447 -2.488 5.975 1.00 96.69 90 ASN A N 1
ATOM 756 C CA . ASN A 1 90 ? -8.262 -1.675 7.177 1.00 96.69 90 ASN A CA 1
ATOM 757 C C . ASN A 1 90 ? -7.606 -2.475 8.306 1.00 96.69 90 ASN A C 1
ATOM 759 O O . ASN A 1 90 ? -6.698 -1.964 8.960 1.00 96.69 90 ASN A O 1
ATOM 763 N N . TYR A 1 91 ? -8.023 -3.726 8.503 1.00 97.12 91 TYR A N 1
ATOM 764 C CA . TYR A 1 91 ? -7.450 -4.598 9.521 1.00 97.12 91 TYR A CA 1
ATOM 765 C C . TYR A 1 91 ? -5.999 -4.966 9.205 1.00 97.12 91 TYR A C 1
ATOM 767 O O . TYR A 1 91 ? -5.130 -4.801 10.053 1.00 97.12 91 TYR A O 1
ATOM 775 N N . VAL A 1 92 ? -5.692 -5.373 7.969 1.00 96.94 92 VAL A N 1
ATOM 776 C CA . VAL A 1 92 ? -4.305 -5.640 7.555 1.00 96.94 92 VAL A CA 1
ATOM 777 C C . VAL A 1 92 ? -3.450 -4.383 7.700 1.00 96.94 92 VAL A C 1
ATOM 779 O O . VAL A 1 92 ? -2.339 -4.456 8.216 1.00 96.94 92 VAL A O 1
ATOM 782 N N . LYS A 1 93 ? -3.974 -3.207 7.328 1.00 97.38 93 LYS A N 1
ATOM 783 C CA . LYS A 1 93 ? -3.274 -1.939 7.555 1.00 97.38 93 LYS A CA 1
ATOM 784 C C . LYS A 1 93 ? -2.952 -1.719 9.032 1.00 97.38 93 LYS A C 1
ATOM 786 O O . LYS A 1 93 ? -1.829 -1.321 9.327 1.00 97.38 93 LYS A O 1
ATOM 791 N N . LYS A 1 94 ? -3.907 -1.967 9.932 1.00 96.31 94 LYS A N 1
ATOM 792 C CA . LYS A 1 94 ? -3.678 -1.898 11.378 1.00 96.31 94 LYS A CA 1
ATOM 793 C C . LYS A 1 94 ? -2.527 -2.812 11.795 1.00 96.31 94 LYS A C 1
ATOM 795 O O . LYS A 1 94 ? -1.613 -2.326 12.444 1.00 96.31 94 LYS A O 1
ATOM 800 N N . GLN A 1 95 ? -2.557 -4.082 11.387 1.00 96.88 95 GLN A N 1
ATOM 801 C CA . GLN A 1 95 ? -1.530 -5.064 11.749 1.00 96.88 95 GLN A CA 1
ATOM 802 C C . GLN A 1 95 ? -0.125 -4.587 11.353 1.00 96.88 95 GLN A C 1
ATOM 804 O O . GLN A 1 95 ? 0.780 -4.583 12.172 1.00 96.88 95 GLN A O 1
ATOM 809 N N . PHE A 1 96 ? 0.044 -4.066 10.135 1.00 97.62 96 PHE A N 1
ATOM 810 C CA . PHE A 1 96 ? 1.324 -3.484 9.715 1.00 97.62 96 PHE A CA 1
ATOM 811 C C . PHE A 1 96 ? 1.744 -2.262 10.551 1.00 97.62 96 PHE A C 1
ATOM 813 O O . PHE A 1 96 ? 2.916 -2.124 10.885 1.00 97.62 96 PHE A O 1
ATOM 820 N N . ILE A 1 97 ? 0.820 -1.347 10.860 1.00 96.88 97 ILE A N 1
ATOM 821 C CA . ILE A 1 97 ? 1.152 -0.127 11.617 1.00 96.88 97 ILE A CA 1
ATOM 822 C C . ILE A 1 97 ? 1.510 -0.457 13.070 1.00 96.88 97 ILE A C 1
ATOM 824 O O . ILE A 1 97 ? 2.417 0.167 13.620 1.00 96.88 97 ILE A O 1
ATOM 828 N N . ASP A 1 98 ? 0.822 -1.423 13.679 1.00 95.75 98 ASP A N 1
ATOM 829 C CA . ASP A 1 98 ? 1.133 -1.899 15.030 1.00 95.75 98 ASP A CA 1
ATOM 830 C C . ASP A 1 98 ? 2.558 -2.473 15.112 1.00 95.75 98 ASP A C 1
ATOM 832 O O . ASP A 1 98 ? 3.233 -2.265 16.114 1.00 95.75 98 ASP A O 1
ATOM 836 N N . GLU A 1 99 ? 3.037 -3.078 14.023 1.00 96.81 99 GLU A N 1
ATOM 837 C CA . GLU A 1 99 ? 4.394 -3.624 13.861 1.00 96.81 99 GLU A CA 1
ATOM 838 C C . GLU A 1 99 ? 5.402 -2.599 13.301 1.00 96.81 99 GLU A C 1
ATOM 840 O O . GLU A 1 99 ? 6.429 -2.948 12.723 1.00 96.81 99 GLU A O 1
ATOM 845 N N . GLY A 1 100 ? 5.106 -1.300 13.407 1.00 96.38 100 GLY A N 1
ATOM 846 C CA . GLY A 1 100 ? 6.065 -0.236 13.092 1.00 96.38 100 GLY A CA 1
ATOM 847 C C . GLY A 1 100 ? 6.261 0.069 11.601 1.00 96.38 100 GLY A C 1
ATOM 848 O O . GLY A 1 100 ? 7.188 0.802 11.244 1.00 96.38 100 GLY A O 1
ATOM 849 N N . TYR A 1 101 ? 5.396 -0.429 10.712 1.00 98.12 101 TYR A N 1
ATOM 850 C CA . TYR A 1 101 ? 5.451 -0.079 9.291 1.00 98.12 101 TYR A CA 1
ATOM 851 C C . TYR A 1 101 ? 4.777 1.267 9.001 1.00 98.12 101 TYR A C 1
ATOM 853 O O . TYR A 1 101 ? 3.703 1.591 9.515 1.00 98.12 101 TYR A O 1
ATOM 861 N N . TYR A 1 102 ? 5.340 2.020 8.056 1.00 97.75 102 TYR A N 1
ATOM 862 C CA . TYR A 1 102 ? 4.682 3.196 7.492 1.00 97.75 102 TYR A CA 1
ATOM 863 C C . TYR A 1 102 ? 3.733 2.793 6.370 1.00 97.75 102 TYR A C 1
ATOM 865 O O . TYR A 1 102 ? 4.105 2.091 5.427 1.00 97.75 102 TYR A O 1
ATOM 873 N N . PHE A 1 10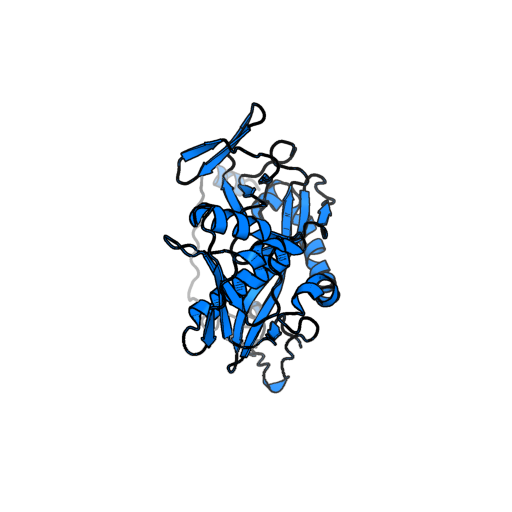3 ? 2.499 3.282 6.429 1.00 97.12 103 PHE A N 1
ATOM 874 C CA . PHE A 1 103 ? 1.556 3.126 5.330 1.00 97.12 103 PHE A CA 1
ATOM 875 C C . PHE A 1 103 ? 1.860 4.142 4.226 1.00 97.12 103 PHE A C 1
ATOM 877 O O . PHE A 1 103 ? 2.115 5.306 4.503 1.00 97.12 103 PHE A O 1
ATOM 884 N N . LYS A 1 104 ? 1.751 3.730 2.965 1.00 95.75 104 LYS A N 1
ATOM 885 C CA . LYS A 1 104 ? 1.750 4.588 1.775 1.00 95.75 104 LYS A CA 1
ATOM 886 C C . LYS A 1 104 ? 0.566 4.199 0.890 1.00 95.75 104 LYS A C 1
ATOM 888 O O . LYS A 1 104 ? 0.152 3.036 0.846 1.00 95.75 104 LYS A O 1
ATOM 893 N N . ARG A 1 105 ? -0.000 5.182 0.174 1.00 91.62 105 ARG A N 1
ATOM 894 C CA . ARG A 1 105 ? -1.114 4.972 -0.777 1.00 91.62 105 ARG A CA 1
ATOM 895 C C . ARG A 1 105 ? -0.896 3.734 -1.665 1.00 91.62 105 ARG A C 1
ATOM 897 O O . ARG A 1 105 ? 0.228 3.423 -2.053 1.00 91.62 105 ARG A O 1
ATOM 904 N N . ARG A 1 106 ? -2.008 3.100 -2.066 1.00 92.50 106 ARG A N 1
ATOM 905 C CA . ARG A 1 106 ? -2.056 1.838 -2.839 1.00 92.50 106 ARG A CA 1
ATOM 906 C C . ARG A 1 106 ? -1.556 0.612 -2.056 1.00 92.50 106 ARG A C 1
ATOM 908 O O . ARG A 1 106 ? -0.958 -0.282 -2.655 1.00 92.50 106 ARG A O 1
ATOM 915 N N . SER A 1 107 ? -1.829 0.588 -0.749 1.00 96.88 107 SER A N 1
ATOM 916 C CA . SER A 1 107 ? -1.553 -0.541 0.153 1.00 96.88 107 SER A CA 1
ATOM 917 C C . SER A 1 107 ? -0.087 -0.966 0.138 1.00 96.88 107 SER A C 1
ATOM 919 O O . SER A 1 107 ? 0.229 -2.145 -0.015 1.00 96.88 107 SER A O 1
ATOM 921 N N . ILE A 1 108 ? 0.805 0.023 0.233 1.00 98.19 108 ILE A N 1
ATOM 922 C CA . ILE A 1 108 ? 2.243 -0.194 0.378 1.00 98.19 108 ILE A CA 1
ATOM 923 C C . ILE A 1 108 ? 2.597 0.022 1.847 1.00 98.19 108 ILE A C 1
ATOM 925 O O . ILE A 1 108 ? 2.254 1.058 2.412 1.00 98.19 108 ILE A O 1
ATOM 929 N N . PHE A 1 109 ? 3.294 -0.938 2.439 1.00 98.38 109 PHE A N 1
ATOM 930 C CA . PHE A 1 109 ? 3.764 -0.894 3.819 1.00 98.38 109 PHE A CA 1
ATOM 931 C C . PHE A 1 109 ? 5.283 -0.882 3.814 1.00 98.38 109 PHE A C 1
ATOM 933 O O . PHE A 1 109 ? 5.896 -1.774 3.237 1.00 98.38 109 PHE A O 1
ATOM 940 N N . ILE A 1 110 ? 5.880 0.154 4.389 1.00 98.44 110 ILE A N 1
ATOM 941 C CA . ILE A 1 110 ? 7.320 0.413 4.371 1.00 98.44 110 ILE A CA 1
ATOM 942 C C . ILE A 1 110 ? 7.863 0.048 5.747 1.00 98.44 110 ILE A C 1
ATOM 944 O O . ILE A 1 110 ? 7.437 0.641 6.735 1.00 98.44 110 ILE A O 1
ATOM 948 N N . SER A 1 111 ? 8.776 -0.918 5.819 1.00 97.50 111 SER A N 1
ATOM 949 C CA . SER A 1 111 ? 9.399 -1.301 7.084 1.00 97.50 111 SER A CA 1
ATOM 950 C C . SER A 1 111 ? 10.288 -0.165 7.583 1.00 97.50 111 SER A C 1
ATOM 952 O O . SER A 1 111 ? 11.118 0.366 6.835 1.00 97.50 111 SER A O 1
ATOM 954 N N . ASN A 1 112 ? 10.105 0.245 8.838 1.00 95.69 112 ASN A N 1
ATOM 955 C CA . ASN A 1 112 ? 11.008 1.203 9.470 1.00 95.69 112 ASN A CA 1
ATOM 956 C C . ASN A 1 112 ? 12.281 0.530 10.012 1.00 95.69 112 ASN A C 1
ATOM 958 O O . ASN A 1 112 ? 13.306 1.201 10.148 1.00 95.69 112 ASN A O 1
ATOM 962 N N . GLU A 1 113 ? 12.214 -0.771 10.293 1.00 95.31 113 GLU A N 1
ATOM 963 C CA . GLU A 1 113 ? 13.324 -1.561 10.829 1.00 95.31 113 GLU A CA 1
ATOM 964 C C . GLU A 1 113 ? 14.208 -2.130 9.715 1.00 95.31 113 GLU A C 1
ATOM 966 O O . GLU A 1 113 ? 15.430 -2.019 9.769 1.00 95.31 113 GLU A O 1
ATOM 971 N N . ASP A 1 114 ? 13.596 -2.678 8.662 1.00 95.12 114 ASP A N 1
ATOM 972 C CA . ASP A 1 114 ? 14.314 -3.317 7.558 1.00 95.12 114 ASP A CA 1
ATOM 973 C C . ASP A 1 114 ? 14.717 -2.283 6.504 1.00 95.12 114 ASP A C 1
ATOM 975 O O . ASP A 1 114 ? 14.080 -2.133 5.453 1.00 95.12 114 ASP A O 1
ATOM 979 N N . LYS A 1 115 ? 15.790 -1.550 6.799 1.00 95.56 115 LYS A N 1
ATOM 980 C CA . LYS A 1 115 ? 16.365 -0.544 5.905 1.00 95.56 115 LYS A CA 1
ATOM 981 C C . LYS A 1 115 ? 17.887 -0.538 5.951 1.00 95.56 115 LYS A C 1
ATOM 983 O O . LYS A 1 115 ? 18.491 -0.911 6.949 1.00 95.56 115 LYS A O 1
ATOM 988 N N . PHE A 1 116 ? 18.500 -0.065 4.875 1.00 95.50 116 PHE A N 1
ATOM 989 C CA . PHE A 1 116 ? 19.944 0.145 4.794 1.00 95.50 116 PHE A CA 1
ATOM 990 C C . PHE A 1 116 ? 20.259 1.403 3.985 1.00 95.50 116 PHE A C 1
ATOM 992 O O . PHE A 1 116 ? 19.499 1.778 3.088 1.00 95.50 116 PHE A O 1
ATOM 999 N N . CYS A 1 117 ? 21.377 2.055 4.299 1.00 96.31 117 CYS A N 1
ATOM 1000 C CA . CYS A 1 117 ? 21.868 3.194 3.528 1.00 96.31 117 CYS A CA 1
ATOM 1001 C C . CYS A 1 117 ? 22.425 2.728 2.179 1.00 96.31 117 CYS A C 1
ATOM 1003 O O . CYS A 1 117 ? 23.061 1.676 2.099 1.00 96.31 117 CYS A O 1
ATOM 1005 N N . LEU A 1 118 ? 22.226 3.526 1.130 1.00 95.62 118 LEU A N 1
ATOM 1006 C CA . LEU A 1 118 ? 22.846 3.255 -0.167 1.00 95.62 118 LEU A CA 1
ATOM 1007 C C . LEU A 1 118 ? 24.356 3.491 -0.099 1.00 95.62 118 LEU A C 1
ATOM 1009 O O . LEU A 1 118 ? 24.820 4.425 0.559 1.00 95.62 118 LEU A O 1
ATOM 1013 N N . ASN A 1 119 ? 25.129 2.683 -0.826 1.00 93.44 119 ASN A N 1
ATOM 1014 C CA . ASN A 1 119 ? 26.578 2.876 -0.905 1.00 93.44 119 ASN A CA 1
ATOM 1015 C C . ASN A 1 119 ? 26.924 4.139 -1.695 1.00 93.44 119 ASN A C 1
ATOM 1017 O O . ASN A 1 119 ? 27.849 4.869 -1.349 1.00 93.44 119 ASN A O 1
ATOM 1021 N N . THR A 1 120 ? 26.154 4.394 -2.753 1.00 92.62 120 THR A N 1
ATOM 1022 C CA . THR A 1 120 ? 26.326 5.555 -3.633 1.00 92.62 120 THR A CA 1
ATOM 1023 C C . THR A 1 120 ? 25.875 6.872 -3.002 1.00 92.62 120 THR A C 1
ATOM 1025 O O . THR A 1 120 ? 26.383 7.925 -3.380 1.00 92.62 120 THR A O 1
ATOM 1028 N N . ASN A 1 121 ? 24.947 6.836 -2.040 1.00 92.94 121 ASN A N 1
ATOM 1029 C CA . ASN A 1 121 ? 24.480 8.019 -1.323 1.00 92.94 121 ASN A CA 1
ATOM 1030 C C . ASN A 1 121 ? 23.991 7.659 0.093 1.00 92.94 121 ASN A C 1
ATOM 1032 O O . ASN A 1 121 ? 22.891 7.133 0.272 1.00 92.94 121 ASN A O 1
ATOM 1036 N N . LYS A 1 122 ? 24.797 7.985 1.110 1.00 95.00 122 LYS A N 1
ATOM 1037 C CA . LYS A 1 122 ? 24.523 7.631 2.515 1.00 95.00 122 LYS A CA 1
ATOM 1038 C C . LYS A 1 122 ? 23.358 8.404 3.148 1.00 95.00 122 LYS A C 1
ATOM 1040 O O . LYS A 1 122 ? 22.905 8.011 4.222 1.00 95.00 122 LYS A O 1
ATOM 1045 N N . ASP A 1 123 ? 22.859 9.451 2.492 1.00 96.06 123 ASP A N 1
ATOM 1046 C CA . ASP A 1 123 ? 21.708 10.235 2.954 1.00 96.06 123 ASP A CA 1
ATOM 1047 C C . ASP A 1 123 ? 20.366 9.638 2.484 1.00 96.06 123 ASP A C 1
ATOM 1049 O O . ASP A 1 123 ? 19.296 10.170 2.791 1.00 96.06 123 ASP A O 1
ATOM 1053 N N . ILE A 1 124 ? 20.404 8.508 1.764 1.00 97.25 124 ILE A N 1
ATOM 1054 C CA . ILE A 1 124 ? 19.232 7.774 1.282 1.00 97.25 124 ILE A CA 1
ATOM 1055 C C . ILE A 1 124 ? 19.195 6.382 1.910 1.00 97.25 124 ILE A C 1
ATOM 1057 O O . ILE A 1 124 ? 20.159 5.618 1.830 1.00 97.25 124 ILE A O 1
ATOM 1061 N N . ASN A 1 125 ? 18.037 6.021 2.459 1.00 97.62 125 ASN A N 1
ATOM 1062 C CA . ASN A 1 125 ? 17.743 4.668 2.910 1.00 97.62 125 ASN A CA 1
ATOM 1063 C C . ASN A 1 125 ? 16.885 3.921 1.887 1.00 97.62 125 ASN A C 1
ATOM 1065 O O . ASN A 1 125 ? 15.847 4.410 1.435 1.00 97.62 125 ASN A O 1
ATOM 1069 N N . ALA A 1 126 ? 17.278 2.687 1.584 1.00 97.12 126 ALA A N 1
ATOM 1070 C CA . ALA A 1 126 ? 16.430 1.702 0.933 1.00 97.12 126 ALA A CA 1
ATOM 1071 C C . ALA A 1 126 ? 15.653 0.930 2.002 1.00 97.12 126 ALA A C 1
ATOM 1073 O O . ALA A 1 126 ? 16.229 0.147 2.754 1.00 97.12 126 ALA A O 1
ATOM 1074 N N . HIS A 1 127 ? 14.342 1.139 2.060 1.00 97.75 127 HIS A N 1
ATOM 1075 C CA . HIS A 1 127 ? 13.452 0.416 2.961 1.00 97.75 127 HIS A CA 1
ATOM 1076 C C . HIS A 1 127 ? 12.823 -0.774 2.247 1.00 97.75 127 HIS A C 1
ATOM 1078 O O . HIS A 1 127 ? 12.234 -0.611 1.169 1.00 97.75 127 HIS A O 1
ATOM 1084 N N . VAL A 1 128 ? 12.855 -1.951 2.870 1.00 97.19 128 VAL A N 1
ATOM 1085 C CA . VAL A 1 128 ? 12.017 -3.075 2.445 1.00 97.19 128 VAL A CA 1
ATOM 1086 C C . VAL A 1 128 ? 10.557 -2.658 2.583 1.00 97.19 128 VAL A C 1
ATOM 1088 O O . VAL A 1 128 ? 10.141 -2.041 3.562 1.00 97.19 128 VAL A O 1
ATOM 1091 N N . SER A 1 129 ? 9.764 -2.921 1.554 1.00 97.38 129 SER A N 1
ATOM 1092 C CA . SER A 1 129 ? 8.351 -2.568 1.525 1.00 97.38 129 SER A CA 1
ATOM 1093 C C . SER A 1 129 ? 7.524 -3.679 0.897 1.00 97.38 129 SER A C 1
ATOM 1095 O O . SER A 1 129 ? 7.979 -4.360 -0.017 1.00 97.38 129 SER A O 1
ATOM 1097 N N . TYR A 1 130 ? 6.269 -3.801 1.311 1.00 97.81 130 TYR A N 1
ATOM 1098 C CA . TYR A 1 130 ? 5.342 -4.802 0.797 1.00 97.81 130 TYR A CA 1
ATOM 1099 C C . TYR A 1 130 ? 4.126 -4.126 0.183 1.00 97.81 130 TYR A C 1
ATOM 1101 O O . TYR A 1 130 ? 3.472 -3.299 0.816 1.00 97.81 130 TYR A O 1
ATOM 1109 N N . LYS A 1 131 ? 3.810 -4.468 -1.068 1.00 97.94 131 LYS A N 1
ATOM 1110 C CA . LYS A 1 131 ? 2.542 -4.091 -1.694 1.00 97.94 131 LYS A CA 1
ATOM 1111 C C . LYS A 1 131 ? 1.542 -5.223 -1.497 1.00 97.94 131 LYS A C 1
ATOM 1113 O O . LYS A 1 131 ? 1.781 -6.334 -1.963 1.00 97.94 131 LYS A O 1
ATOM 1118 N N . ILE A 1 132 ? 0.420 -4.906 -0.864 1.00 97.81 132 ILE A N 1
ATOM 1119 C CA . ILE A 1 132 ? -0.634 -5.862 -0.529 1.00 97.81 132 ILE A CA 1
ATOM 1120 C C . ILE A 1 132 ? -1.828 -5.664 -1.457 1.00 97.81 132 ILE A C 1
ATOM 1122 O O . ILE A 1 132 ? -2.282 -4.535 -1.665 1.00 97.81 132 ILE A O 1
ATOM 1126 N N . LYS A 1 133 ? -2.361 -6.754 -2.010 1.00 97.94 133 LYS A N 1
ATOM 1127 C CA . LYS A 1 133 ? -3.597 -6.718 -2.799 1.00 97.94 133 LYS A CA 1
ATOM 1128 C C . LYS A 1 133 ? -4.422 -7.981 -2.599 1.00 97.94 133 LYS A C 1
ATOM 1130 O O . LYS A 1 133 ? -3.903 -9.078 -2.733 1.00 97.94 133 LYS A O 1
ATOM 1135 N N . LEU A 1 134 ? -5.705 -7.814 -2.317 1.00 97.19 134 LEU A N 1
ATOM 1136 C CA . LEU A 1 134 ? -6.669 -8.894 -2.163 1.00 97.19 134 LEU A CA 1
ATOM 1137 C C . LEU A 1 134 ? -7.195 -9.368 -3.528 1.00 97.19 134 LEU A C 1
ATOM 1139 O O . LEU A 1 134 ? -7.478 -8.551 -4.408 1.00 97.19 134 LEU A O 1
ATOM 1143 N N . TYR A 1 135 ? -7.350 -10.679 -3.676 1.00 96.88 135 TYR A N 1
ATOM 1144 C CA . TYR A 1 135 ? -7.931 -11.363 -4.829 1.00 96.88 135 TYR A CA 1
ATOM 1145 C C . TYR A 1 135 ? -8.962 -12.391 -4.356 1.00 96.88 135 TYR A C 1
ATOM 1147 O O . TYR A 1 135 ? -8.773 -13.009 -3.310 1.00 96.88 135 TYR A O 1
ATOM 1155 N N . LYS A 1 136 ? -10.022 -12.605 -5.142 1.00 95.19 136 LYS A N 1
ATOM 1156 C CA . LYS A 1 136 ? -10.962 -13.722 -4.972 1.00 95.19 136 LYS A CA 1
ATOM 1157 C C . LYS A 1 136 ? -10.729 -14.707 -6.117 1.00 95.19 136 LYS A C 1
ATOM 1159 O O . LYS A 1 136 ? -10.856 -14.326 -7.277 1.00 95.19 136 LYS A O 1
ATOM 1164 N N . LEU A 1 137 ? -10.340 -15.938 -5.798 1.00 93.12 137 LEU A N 1
ATOM 1165 C CA . LEU A 1 137 ? -10.052 -17.008 -6.756 1.00 93.12 137 LEU A CA 1
ATOM 1166 C C . LEU A 1 137 ? -10.852 -18.244 -6.346 1.00 93.12 137 LEU A C 1
ATOM 1168 O O . LEU A 1 137 ? -10.708 -18.718 -5.220 1.00 93.12 137 LEU A O 1
ATOM 1172 N N . ASN A 1 138 ? -11.696 -18.759 -7.244 1.00 90.00 138 ASN A N 1
ATOM 1173 C CA . ASN A 1 138 ? -12.530 -19.947 -7.009 1.00 90.00 138 ASN A CA 1
ATOM 1174 C C . ASN A 1 138 ? -13.284 -19.895 -5.663 1.00 90.00 138 ASN A C 1
ATOM 1176 O O . ASN A 1 138 ? -13.222 -20.825 -4.862 1.00 90.00 138 ASN A O 1
ATOM 1180 N N . GLY A 1 139 ? -13.925 -18.756 -5.377 1.00 91.75 139 GLY A N 1
ATOM 1181 C CA . GLY A 1 139 ? -14.693 -18.534 -4.145 1.00 91.75 139 GLY A CA 1
ATOM 1182 C C . GLY A 1 139 ? -13.865 -18.268 -2.881 1.00 91.75 139 GLY A C 1
ATOM 1183 O O . GLY A 1 139 ? -14.443 -17.933 -1.854 1.00 91.75 139 GLY A O 1
ATOM 1184 N N . LYS A 1 140 ? -12.530 -18.356 -2.937 1.00 94.94 140 LYS A N 1
ATOM 1185 C CA . LYS A 1 140 ? -11.635 -18.124 -1.792 1.00 94.94 140 LYS A CA 1
ATOM 1186 C C . LYS A 1 140 ? -10.875 -16.811 -1.923 1.00 94.94 140 LYS A C 1
ATOM 1188 O O . LYS A 1 140 ? -10.504 -16.403 -3.023 1.00 94.94 140 LYS A O 1
ATOM 1193 N N . TYR A 1 141 ? -10.605 -16.169 -0.793 1.00 97.19 141 TYR A N 1
ATOM 1194 C CA . TYR A 1 141 ? -9.821 -14.939 -0.738 1.00 97.19 141 TYR A CA 1
ATOM 1195 C C . TYR A 1 141 ? -8.330 -15.205 -0.520 1.00 97.19 141 TYR A C 1
ATOM 1197 O O . TYR A 1 141 ? -7.944 -16.049 0.288 1.00 97.19 141 TYR A O 1
ATOM 1205 N N . TYR A 1 142 ? -7.501 -14.440 -1.230 1.00 97.50 142 TYR A N 1
ATOM 1206 C CA . TYR A 1 142 ? -6.045 -14.490 -1.161 1.00 97.50 142 TYR A CA 1
ATOM 1207 C C . TYR A 1 142 ? -5.463 -13.083 -1.110 1.00 97.50 142 TYR A C 1
ATOM 1209 O O . TYR A 1 142 ? -5.833 -12.225 -1.914 1.00 97.50 142 TYR A O 1
ATOM 1217 N N . PHE A 1 143 ? -4.497 -12.855 -0.229 1.00 97.44 143 PHE A N 1
ATOM 1218 C CA . PHE A 1 143 ? -3.657 -11.668 -0.296 1.00 97.44 143 PHE A CA 1
ATOM 1219 C C . PHE A 1 143 ? -2.420 -11.953 -1.138 1.00 97.44 143 PHE A C 1
ATOM 1221 O O . PHE A 1 143 ? -1.648 -12.860 -0.853 1.00 97.44 143 PHE A O 1
ATOM 1228 N N . SER A 1 144 ? -2.213 -11.149 -2.174 1.00 97.38 144 SER A N 1
ATOM 1229 C CA . SER A 1 144 ? -0.920 -11.030 -2.828 1.00 97.38 144 SER A CA 1
ATOM 1230 C C . SER A 1 144 ? -0.024 -10.114 -2.015 1.00 97.38 144 SER A C 1
ATOM 1232 O O . SER A 1 144 ? -0.415 -8.977 -1.731 1.00 97.38 144 SER A O 1
ATOM 1234 N N . ILE A 1 145 ? 1.175 -10.589 -1.693 1.00 97.00 145 ILE A N 1
ATOM 1235 C CA . ILE A 1 145 ? 2.198 -9.816 -0.993 1.00 97.00 145 ILE A CA 1
ATOM 1236 C C . ILE A 1 145 ? 3.415 -9.694 -1.905 1.00 97.00 145 ILE A C 1
ATOM 1238 O O . ILE A 1 145 ? 4.111 -10.668 -2.178 1.00 97.00 145 ILE A O 1
ATOM 1242 N N . LEU A 1 146 ? 3.654 -8.495 -2.431 1.00 96.06 146 LEU A N 1
ATOM 1243 C CA . LEU A 1 146 ? 4.765 -8.216 -3.340 1.00 96.06 146 LEU A CA 1
ATOM 1244 C C . LEU A 1 146 ? 5.859 -7.416 -2.612 1.00 96.06 146 LEU A C 1
ATOM 1246 O O . LEU A 1 146 ? 5.651 -6.216 -2.387 1.00 96.06 146 LEU A O 1
ATOM 1250 N N . PRO A 1 147 ? 7.008 -8.026 -2.267 1.00 95.75 147 PRO A N 1
ATOM 1251 C CA . PRO A 1 147 ? 8.159 -7.299 -1.757 1.00 95.75 147 PRO A CA 1
ATOM 1252 C C . PRO A 1 147 ? 8.737 -6.373 -2.828 1.00 95.75 147 PRO A C 1
ATOM 1254 O O . PRO A 1 147 ? 8.758 -6.673 -4.024 1.00 95.75 147 PRO A O 1
ATOM 1257 N N . ARG A 1 148 ? 9.189 -5.210 -2.379 1.00 95.50 148 ARG A N 1
ATOM 1258 C CA . ARG A 1 148 ? 9.802 -4.148 -3.176 1.00 95.50 148 ARG A CA 1
ATOM 1259 C C . ARG A 1 148 ? 10.631 -3.247 -2.264 1.00 95.50 148 ARG A C 1
ATOM 1261 O O . ARG A 1 148 ? 10.643 -3.432 -1.052 1.00 95.50 148 ARG A O 1
ATOM 1268 N N . PHE A 1 149 ? 11.245 -2.220 -2.839 1.00 95.81 149 PHE A N 1
ATOM 1269 C CA . PHE A 1 149 ? 11.913 -1.171 -2.074 1.00 95.81 149 PHE A CA 1
ATOM 1270 C C . PHE A 1 149 ? 11.186 0.168 -2.196 1.00 95.81 149 PHE A C 1
ATOM 1272 O O . PHE A 1 149 ? 10.578 0.472 -3.234 1.00 95.81 149 PHE A O 1
ATOM 1279 N N . THR A 1 150 ? 11.263 0.959 -1.129 1.00 96.94 150 THR A N 1
ATOM 1280 C CA . THR A 1 150 ? 10.937 2.388 -1.123 1.00 96.94 150 THR A CA 1
ATOM 1281 C C . THR A 1 150 ? 12.171 3.153 -0.662 1.00 96.94 150 THR A C 1
ATOM 1283 O O . THR A 1 150 ? 12.752 2.812 0.363 1.00 96.94 150 THR A O 1
ATOM 1286 N N . PHE A 1 151 ? 12.574 4.168 -1.422 1.00 97.62 151 PHE A N 1
ATOM 1287 C CA . PHE A 1 151 ? 13.756 4.973 -1.126 1.00 97.62 151 PHE A CA 1
ATOM 1288 C C . PHE A 1 151 ? 13.317 6.273 -0.474 1.00 97.62 151 PHE A C 1
ATOM 1290 O O . PHE A 1 151 ? 12.575 7.049 -1.084 1.00 97.62 151 PHE A O 1
ATOM 1297 N N . LEU A 1 152 ? 13.745 6.479 0.765 1.00 98.25 152 LEU A N 1
ATOM 1298 C CA . LEU A 1 152 ? 13.430 7.665 1.550 1.00 98.25 152 LEU A CA 1
ATOM 1299 C C . LEU A 1 152 ? 14.722 8.359 1.970 1.00 98.25 152 LEU A C 1
ATOM 1301 O O . LEU A 1 152 ? 15.775 7.718 2.031 1.00 98.25 152 LEU A O 1
ATOM 1305 N N . SER A 1 153 ? 14.652 9.654 2.277 1.00 98.19 153 SER A N 1
ATOM 1306 C CA . SER A 1 153 ? 15.754 10.308 2.979 1.00 98.19 153 SER A CA 1
ATOM 1307 C C . SER A 1 153 ? 16.021 9.583 4.292 1.00 98.19 153 SER A C 1
ATOM 1309 O O . SER A 1 153 ? 15.107 9.054 4.927 1.00 98.19 153 SER A O 1
ATOM 1311 N N . LYS A 1 154 ? 17.289 9.533 4.693 1.00 97.38 154 LYS A N 1
ATOM 1312 C CA . LYS A 1 154 ? 17.682 8.947 5.972 1.00 97.38 154 LYS A CA 1
ATOM 1313 C C . LYS A 1 154 ? 17.056 9.708 7.143 1.00 97.38 154 LYS A C 1
ATOM 1315 O O . LYS A 1 154 ? 16.498 9.084 8.044 1.00 97.38 154 LYS A O 1
ATOM 1320 N N . ASP A 1 155 ? 17.109 11.032 7.066 1.00 97.19 155 ASP A N 1
ATOM 1321 C CA . ASP A 1 155 ? 16.608 11.956 8.080 1.00 97.19 155 ASP A CA 1
ATOM 1322 C C . ASP A 1 155 ? 15.301 12.632 7.627 1.00 97.19 155 ASP A C 1
ATOM 1324 O O . ASP A 1 155 ? 15.018 12.674 6.417 1.00 97.19 155 ASP A O 1
ATOM 1328 N N . PRO A 1 156 ? 14.494 13.166 8.568 1.00 97.00 156 PRO A N 1
ATOM 1329 C CA . PRO A 1 156 ? 13.343 13.994 8.233 1.00 97.00 156 PRO A CA 1
ATOM 1330 C C . PRO A 1 156 ? 13.732 15.158 7.321 1.00 97.00 156 PRO A C 1
ATOM 1332 O O . PRO A 1 156 ? 14.858 15.651 7.346 1.00 97.00 156 PRO A O 1
ATOM 1335 N N . ALA A 1 157 ? 12.783 15.625 6.520 1.00 97.19 157 ALA A N 1
ATOM 1336 C CA . ALA A 1 157 ? 13.025 16.556 5.426 1.00 97.19 157 ALA A CA 1
ATOM 1337 C C . ALA A 1 157 ? 13.668 17.880 5.851 1.00 97.19 157 ALA A C 1
ATOM 1339 O O . ALA A 1 157 ? 14.446 18.436 5.083 1.00 97.19 157 ALA A O 1
ATOM 1340 N N . LEU A 1 158 ? 13.388 18.360 7.067 1.00 94.75 158 LEU A N 1
ATOM 1341 C CA . LEU A 1 158 ? 14.009 19.574 7.598 1.00 94.75 158 LEU A CA 1
ATOM 1342 C C . LEU A 1 158 ? 15.526 19.411 7.802 1.00 94.75 158 LEU A C 1
ATOM 1344 O O . LEU A 1 158 ? 16.282 20.351 7.586 1.00 94.75 158 LEU A O 1
ATOM 1348 N N . TYR A 1 159 ? 15.962 18.209 8.177 1.00 94.44 159 TYR A N 1
ATOM 1349 C CA . TYR A 1 159 ? 17.352 17.894 8.514 1.00 94.44 159 TYR A CA 1
ATOM 1350 C C . TYR A 1 159 ? 18.081 17.146 7.392 1.00 94.44 159 TYR A C 1
ATOM 1352 O O . TYR A 1 159 ? 19.274 16.863 7.493 1.00 94.44 159 TYR A O 1
ATOM 1360 N N . SER A 1 160 ? 17.373 16.801 6.316 1.00 95.69 160 SER A N 1
ATOM 1361 C CA . SER A 1 160 ? 17.942 16.024 5.226 1.00 95.69 160 SER A CA 1
ATOM 1362 C C . SER A 1 160 ? 18.806 16.890 4.313 1.00 95.69 160 SER A C 1
ATOM 1364 O O . SER A 1 160 ? 18.361 17.898 3.762 1.00 95.69 160 SER A O 1
ATOM 1366 N N . ARG A 1 161 ? 20.049 16.447 4.101 1.00 94.19 161 ARG A N 1
ATOM 1367 C CA . ARG A 1 161 ? 20.996 17.070 3.160 1.00 94.19 161 ARG A CA 1
ATOM 1368 C C . ARG A 1 161 ? 20.550 16.933 1.710 1.00 94.19 161 ARG A C 1
ATOM 1370 O O . ARG A 1 161 ? 20.857 17.782 0.878 1.00 94.19 161 ARG A O 1
ATOM 1377 N N . ILE A 1 162 ? 19.826 15.858 1.417 1.00 95.19 162 ILE A N 1
ATOM 1378 C CA . ILE A 1 162 ? 19.314 15.553 0.094 1.00 95.19 162 ILE A CA 1
ATOM 1379 C C . ILE A 1 162 ? 17.843 15.944 0.002 1.00 95.19 162 ILE A C 1
ATOM 1381 O O . ILE A 1 162 ? 17.057 15.697 0.912 1.00 95.19 162 ILE A O 1
ATOM 1385 N N . LYS A 1 163 ? 17.462 16.550 -1.120 1.00 95.38 163 LYS A N 1
ATOM 1386 C CA . LYS A 1 163 ? 16.095 17.011 -1.361 1.00 95.38 163 LYS A CA 1
ATOM 1387 C C . LYS A 1 163 ? 15.497 16.292 -2.564 1.00 95.38 163 LYS A C 1
ATOM 1389 O O . LYS A 1 163 ? 16.206 15.833 -3.456 1.00 95.38 163 LYS A O 1
ATOM 1394 N N . SER A 1 164 ? 14.178 16.194 -2.562 1.00 96.06 164 SER A N 1
ATOM 1395 C CA . SER A 1 164 ? 13.348 15.659 -3.643 1.00 96.06 164 SER A CA 1
ATOM 1396 C C . SER A 1 164 ? 12.138 16.570 -3.814 1.00 96.06 164 SER A C 1
ATOM 1398 O O . SER A 1 164 ? 11.777 17.321 -2.907 1.00 96.06 164 SER A O 1
ATOM 1400 N N . ALA A 1 165 ? 11.479 16.487 -4.966 1.00 95.31 165 ALA A N 1
ATOM 1401 C CA . ALA A 1 165 ? 10.248 17.229 -5.200 1.00 95.31 165 ALA A CA 1
ATOM 1402 C C . ALA A 1 165 ? 9.106 16.801 -4.260 1.00 95.31 165 ALA A C 1
ATOM 1404 O O . ALA A 1 165 ? 8.189 17.585 -4.025 1.00 95.31 165 ALA A O 1
ATOM 1405 N N . TYR A 1 166 ? 9.128 15.578 -3.715 1.00 97.12 166 TYR A N 1
ATOM 1406 C CA . TYR A 1 166 ? 8.007 15.039 -2.944 1.00 97.12 166 TYR A CA 1
ATOM 1407 C C . TYR A 1 166 ? 8.393 14.588 -1.537 1.00 97.12 166 TYR A C 1
ATOM 1409 O O . TYR A 1 166 ? 9.365 13.861 -1.326 1.00 97.12 166 TYR A O 1
ATOM 1417 N N . LEU A 1 167 ? 7.530 14.936 -0.582 1.00 97.88 167 LEU A N 1
ATOM 1418 C CA . LEU A 1 167 ? 7.577 14.462 0.795 1.00 97.88 167 LEU A CA 1
ATOM 1419 C C . LEU A 1 167 ? 6.541 13.374 1.035 1.00 97.88 167 LEU A C 1
ATOM 1421 O O . LEU A 1 167 ? 5.375 13.529 0.675 1.00 97.88 167 LEU A O 1
ATOM 1425 N N . LEU A 1 168 ? 6.942 12.298 1.702 1.00 98.00 168 LEU A N 1
ATOM 1426 C CA . LEU A 1 168 ? 6.054 11.311 2.299 1.00 98.00 168 LEU A CA 1
ATOM 1427 C C . LEU A 1 168 ? 5.801 11.680 3.762 1.00 98.00 168 LEU A C 1
ATOM 1429 O O . LEU A 1 168 ? 6.734 11.738 4.558 1.00 98.00 168 LEU A O 1
ATOM 1433 N N . ASN A 1 169 ? 4.533 11.854 4.128 1.00 97.56 169 ASN A N 1
ATOM 1434 C CA . ASN A 1 169 ? 4.126 11.939 5.524 1.00 97.56 169 ASN A CA 1
ATOM 1435 C C . ASN A 1 169 ? 3.958 10.520 6.092 1.00 97.56 169 ASN A C 1
ATOM 1437 O O . ASN A 1 169 ? 2.995 9.831 5.743 1.00 97.56 169 ASN A O 1
ATOM 1441 N N . ILE A 1 170 ? 4.856 10.081 6.975 1.00 95.88 170 ILE A N 1
ATOM 1442 C CA . ILE A 1 170 ? 4.895 8.693 7.474 1.00 95.88 170 ILE A CA 1
ATOM 1443 C C . ILE A 1 170 ? 3.709 8.322 8.381 1.00 95.88 170 ILE A C 1
ATOM 1445 O O . ILE A 1 170 ? 3.410 7.142 8.546 1.00 95.88 170 ILE A O 1
ATOM 1449 N N . LYS A 1 171 ? 2.984 9.308 8.932 1.00 92.94 171 LYS A N 1
ATOM 1450 C CA . LYS A 1 171 ? 1.779 9.071 9.750 1.00 92.94 171 LYS A CA 1
ATOM 1451 C C . LYS A 1 171 ? 0.523 8.881 8.902 1.00 92.94 171 LYS A C 1
ATOM 1453 O O . LYS A 1 171 ? -0.317 8.043 9.212 1.00 92.94 171 LYS A O 1
ATOM 1458 N N . THR A 1 172 ? 0.372 9.661 7.832 1.00 91.88 172 THR A N 1
ATOM 1459 C CA . THR A 1 172 ? -0.835 9.630 6.981 1.00 91.88 172 THR A CA 1
ATOM 1460 C C . THR A 1 172 ? -0.672 8.760 5.735 1.00 91.88 172 THR A C 1
ATOM 1462 O O . THR A 1 172 ? -1.667 8.333 5.144 1.00 91.88 172 THR A O 1
ATOM 1465 N N . GLY A 1 173 ? 0.566 8.517 5.306 1.00 94.19 173 GLY A N 1
ATOM 1466 C CA . GLY A 1 173 ? 0.903 7.834 4.060 1.00 94.19 173 GLY A CA 1
ATOM 1467 C C . GLY A 1 173 ? 0.606 8.618 2.788 1.00 94.19 173 GLY A C 1
ATOM 1468 O O . GLY A 1 173 ? 0.624 8.048 1.688 1.00 94.19 173 GLY A O 1
ATOM 1469 N N . LYS A 1 174 ? 0.286 9.909 2.928 1.00 95.50 174 LYS A N 1
ATOM 1470 C CA . LYS A 1 174 ? 0.102 10.839 1.815 1.00 95.50 174 LYS A CA 1
ATOM 1471 C C . LYS A 1 174 ? 1.452 11.400 1.380 1.00 95.50 174 LYS A C 1
ATOM 1473 O O . LYS A 1 174 ? 2.361 11.570 2.190 1.00 95.50 174 LYS A O 1
ATOM 1478 N N . THR A 1 175 ? 1.549 11.687 0.090 1.00 96.19 175 THR A N 1
ATOM 1479 C CA . THR A 1 175 ? 2.696 12.358 -0.514 1.00 96.19 175 THR A CA 1
ATOM 1480 C C . THR A 1 175 ? 2.288 13.750 -0.960 1.00 96.19 175 THR A C 1
ATOM 1482 O O . THR A 1 175 ? 1.219 13.890 -1.557 1.00 96.19 175 THR A O 1
ATOM 1485 N N . PHE A 1 176 ? 3.134 14.739 -0.704 1.00 96.81 176 PHE A N 1
ATOM 1486 C CA . PHE A 1 176 ? 2.888 16.144 -1.023 1.00 96.81 176 PHE A CA 1
ATOM 1487 C C . PHE A 1 176 ? 4.084 16.732 -1.762 1.00 96.81 176 PHE A C 1
ATOM 1489 O O . PHE A 1 176 ? 5.206 16.260 -1.576 1.00 96.81 176 PHE A O 1
ATOM 1496 N N . LEU A 1 177 ? 3.847 17.745 -2.593 1.00 97.38 177 LEU A N 1
ATOM 1497 C CA . LEU A 1 177 ? 4.928 18.495 -3.226 1.00 97.38 177 LEU A CA 1
ATOM 1498 C C . LEU A 1 177 ? 5.630 19.346 -2.159 1.00 97.38 177 LEU A C 1
ATOM 1500 O O . LEU A 1 177 ? 4.964 20.067 -1.411 1.00 97.38 177 LEU A O 1
ATOM 1504 N N . TYR A 1 178 ? 6.952 19.239 -2.090 1.00 97.56 178 TYR A N 1
ATOM 1505 C CA . TYR A 1 178 ? 7.806 20.096 -1.276 1.00 97.56 178 TYR A CA 1
ATOM 1506 C C . TYR A 1 178 ? 7.920 21.477 -1.923 1.00 97.56 178 TYR A C 1
ATOM 1508 O O . TYR A 1 178 ? 8.204 21.569 -3.116 1.00 97.56 178 TYR A O 1
ATOM 1516 N N . VAL A 1 179 ? 7.713 22.537 -1.139 1.00 96.50 179 VAL A N 1
ATOM 1517 C CA . VAL A 1 179 ? 7.867 23.923 -1.605 1.00 96.50 179 VAL A CA 1
ATOM 1518 C C . VAL A 1 179 ? 9.133 24.536 -1.014 1.00 96.50 179 VAL A C 1
ATOM 1520 O O . VAL A 1 179 ? 10.029 24.923 -1.757 1.00 96.50 179 VAL A O 1
ATOM 1523 N N . SER A 1 180 ? 9.236 24.588 0.318 1.00 95.25 180 SER A N 1
ATOM 1524 C CA . SER A 1 180 ? 10.420 25.104 1.013 1.00 95.25 180 SER A CA 1
ATOM 1525 C C . SER A 1 180 ? 10.542 24.565 2.443 1.00 95.25 180 SER A C 1
ATOM 1527 O O . SER A 1 180 ? 9.645 23.890 2.958 1.00 95.25 180 SER A O 1
ATOM 1529 N N . GLY A 1 181 ? 11.689 24.843 3.060 1.00 90.25 181 GLY A N 1
ATOM 1530 C CA . GLY A 1 181 ? 12.089 24.410 4.396 1.00 90.25 181 GLY A CA 1
ATOM 1531 C C . GLY A 1 181 ? 12.990 25.483 4.993 1.00 90.25 181 GLY A C 1
ATOM 1532 O O . GLY A 1 181 ? 14.203 25.306 5.050 1.00 90.25 181 GLY A O 1
ATOM 1533 N N . GLU A 1 182 ? 12.386 26.621 5.319 1.00 86.69 182 GLU A N 1
ATOM 1534 C CA . GLU A 1 182 ? 13.029 27.831 5.849 1.00 86.69 182 GLU A CA 1
ATOM 1535 C C . GLU A 1 182 ? 12.476 28.099 7.253 1.00 86.69 182 GLU A C 1
ATOM 1537 O O . GLU A 1 182 ? 11.355 27.683 7.554 1.00 86.69 182 GLU A O 1
ATOM 1542 N N . ASP A 1 183 ? 13.253 28.754 8.119 1.00 84.94 183 ASP A N 1
ATOM 1543 C CA . ASP A 1 183 ? 12.862 29.089 9.501 1.00 84.94 183 ASP A CA 1
ATOM 1544 C C . ASP A 1 183 ? 12.301 27.897 10.295 1.00 84.94 183 ASP A C 1
ATOM 1546 O O . ASP A 1 183 ? 11.273 27.997 10.970 1.00 84.94 183 ASP A O 1
ATOM 1550 N N . GLU A 1 184 ? 12.938 26.731 10.143 1.00 89.50 184 GLU A N 1
ATOM 1551 C CA . GLU A 1 184 ? 12.524 25.472 10.777 1.00 89.50 184 GLU A CA 1
ATOM 1552 C C . GLU A 1 184 ? 11.085 25.039 10.444 1.00 89.50 184 GLU A C 1
ATOM 1554 O O . GLU A 1 184 ? 10.455 24.279 11.179 1.00 89.50 184 GLU A O 1
ATOM 1559 N N . LYS A 1 185 ? 10.531 25.497 9.317 1.00 92.81 185 LYS A N 1
ATOM 1560 C CA . LYS A 1 185 ? 9.152 25.217 8.906 1.00 92.81 185 LYS A CA 1
ATOM 1561 C C . LYS A 1 185 ? 9.112 24.648 7.499 1.00 92.81 185 LYS A C 1
ATOM 1563 O O . LYS A 1 185 ? 9.542 25.276 6.535 1.00 92.81 185 LYS A O 1
ATOM 1568 N N . ILE A 1 186 ? 8.521 23.463 7.364 1.00 95.88 186 ILE A N 1
ATOM 1569 C CA . ILE A 1 186 ? 8.279 22.862 6.052 1.00 95.88 186 ILE A CA 1
ATOM 1570 C C . ILE A 1 186 ? 6.974 23.419 5.467 1.00 95.88 186 ILE A C 1
ATOM 1572 O O . ILE A 1 186 ? 5.916 23.369 6.104 1.00 95.88 186 ILE A O 1
ATOM 1576 N N . LYS A 1 187 ? 7.036 23.891 4.219 1.00 97.06 187 LYS A N 1
ATOM 1577 C CA . LYS A 1 187 ? 5.871 24.270 3.409 1.00 97.06 187 LYS A CA 1
ATOM 1578 C C . LYS A 1 187 ? 5.613 23.216 2.333 1.00 97.06 187 LYS A C 1
ATOM 1580 O O . LYS A 1 187 ? 6.523 22.825 1.597 1.00 97.06 187 LYS A O 1
ATOM 1585 N N . ILE A 1 188 ? 4.364 22.767 2.235 1.00 97.50 188 ILE A N 1
ATOM 1586 C CA . ILE A 1 188 ? 3.906 21.781 1.247 1.00 97.50 188 ILE A CA 1
ATOM 1587 C C . ILE A 1 188 ? 2.731 22.318 0.437 1.00 97.50 188 ILE A C 1
ATOM 1589 O O . ILE A 1 188 ? 1.982 23.167 0.915 1.00 97.50 188 ILE A O 1
ATOM 1593 N N . LYS A 1 189 ? 2.538 21.778 -0.769 1.00 96.94 189 LYS A N 1
ATOM 1594 C CA . LYS A 1 189 ? 1.362 22.075 -1.595 1.00 96.94 189 LYS A CA 1
ATOM 1595 C C . LYS A 1 189 ? 0.208 21.110 -1.283 1.00 96.94 189 LYS A C 1
ATOM 1597 O O . LYS A 1 189 ? 0.395 19.890 -1.372 1.00 96.94 189 LYS A O 1
ATOM 1602 N N . VAL A 1 190 ? -0.970 21.639 -0.952 1.00 95.25 190 VAL A N 1
ATOM 1603 C CA . VAL A 1 190 ? -2.222 20.896 -0.710 1.00 95.25 190 VAL A CA 1
ATOM 1604 C C . VAL A 1 190 ? -3.341 21.575 -1.494 1.00 95.25 190 VAL A C 1
ATOM 1606 O O . VAL A 1 190 ? -3.613 22.735 -1.237 1.00 95.25 190 VAL A O 1
ATOM 1609 N N . ASP A 1 191 ? -3.960 20.870 -2.445 1.00 90.00 191 ASP A N 1
ATOM 1610 C CA . ASP A 1 191 ? -5.096 21.374 -3.241 1.00 90.00 191 ASP A CA 1
ATOM 1611 C C . ASP A 1 191 ? -4.870 22.797 -3.805 1.00 90.00 191 ASP A C 1
ATOM 1613 O O . ASP A 1 191 ? -5.703 23.683 -3.687 1.00 90.00 191 ASP A O 1
ATOM 1617 N N . ASP A 1 192 ? -3.688 23.000 -4.395 1.00 91.25 192 ASP A N 1
ATOM 1618 C CA . ASP A 1 192 ? -3.171 24.268 -4.935 1.00 91.25 192 ASP A CA 1
ATOM 1619 C C . ASP A 1 192 ? -2.784 25.374 -3.943 1.00 91.25 192 ASP A C 1
ATOM 1621 O O . ASP A 1 192 ? -2.110 26.327 -4.336 1.00 91.25 192 ASP A O 1
ATOM 1625 N N . GLU A 1 193 ? -3.022 25.177 -2.651 1.00 95.94 193 GLU A N 1
ATOM 1626 C CA . GLU A 1 193 ? -2.574 26.078 -1.591 1.00 95.94 193 GLU A CA 1
ATOM 1627 C C . GLU A 1 193 ? -1.223 25.661 -0.992 1.00 95.94 193 GLU A C 1
ATOM 1629 O O . GLU A 1 193 ? -0.857 24.481 -0.950 1.00 95.94 193 GLU A O 1
ATOM 1634 N N . ILE A 1 194 ? -0.464 26.644 -0.498 1.00 96.75 194 ILE A N 1
ATOM 1635 C CA . ILE A 1 194 ? 0.785 26.414 0.239 1.00 96.75 194 ILE A CA 1
ATOM 1636 C C . ILE A 1 194 ? 0.473 26.429 1.732 1.00 96.75 194 ILE A C 1
ATOM 1638 O O . ILE A 1 194 ? 0.075 27.451 2.286 1.00 96.75 194 ILE A O 1
ATOM 1642 N N . VAL A 1 195 ? 0.710 25.301 2.395 1.00 96.31 195 VAL A N 1
ATOM 1643 C CA . VAL A 1 195 ? 0.423 25.119 3.819 1.00 96.31 195 VAL A CA 1
ATOM 1644 C C . VAL A 1 195 ? 1.714 24.845 4.581 1.00 96.31 195 VAL A C 1
ATOM 1646 O O . VAL A 1 195 ? 2.503 23.973 4.208 1.00 96.31 195 VAL A O 1
ATOM 1649 N N . THR A 1 196 ? 1.910 25.561 5.687 1.00 96.19 196 THR A N 1
ATOM 1650 C CA . THR A 1 196 ? 2.977 25.275 6.653 1.00 96.19 196 THR A CA 1
ATOM 1651 C C . THR A 1 196 ? 2.568 24.106 7.542 1.00 96.19 196 THR A C 1
ATOM 1653 O O . THR A 1 196 ? 1.509 24.128 8.176 1.00 96.19 196 THR A O 1
ATOM 1656 N N . VAL A 1 197 ? 3.399 23.067 7.605 1.00 94.31 197 VAL A N 1
ATOM 1657 C CA . VAL A 1 197 ? 3.095 21.880 8.411 1.00 94.31 197 VAL A CA 1
ATOM 1658 C C . VAL A 1 197 ? 3.364 22.143 9.895 1.00 94.31 197 VAL A C 1
ATOM 1660 O O . VAL A 1 197 ? 4.286 22.862 10.258 1.00 94.31 197 VAL A O 1
ATOM 1663 N N . LYS A 1 198 ? 2.557 21.535 10.773 1.00 92.50 198 LYS A N 1
ATOM 1664 C CA . LYS A 1 198 ? 2.712 21.678 12.234 1.00 92.50 198 LYS A CA 1
ATOM 1665 C C . LYS A 1 198 ? 3.778 20.761 12.840 1.00 92.50 198 LYS A C 1
ATOM 1667 O O . LYS A 1 198 ? 4.282 21.049 13.913 1.00 92.50 198 LYS A O 1
ATOM 1672 N N . ASN A 1 199 ? 4.054 19.624 12.203 1.00 93.06 199 ASN A N 1
ATOM 1673 C CA . ASN A 1 199 ? 5.004 18.625 12.686 1.00 93.06 199 ASN A CA 1
ATOM 1674 C C . ASN A 1 199 ? 5.930 18.250 11.528 1.00 93.06 199 ASN A C 1
ATOM 1676 O O . ASN A 1 199 ? 5.473 17.638 10.561 1.00 93.06 199 ASN A O 1
ATOM 1680 N N . ASN A 1 200 ? 7.195 18.654 11.619 1.00 91.94 200 ASN A N 1
ATOM 1681 C CA . ASN A 1 200 ? 8.179 18.473 10.555 1.00 91.94 200 ASN A CA 1
ATOM 1682 C C . ASN A 1 200 ? 8.756 17.049 10.525 1.00 91.94 200 ASN A C 1
ATOM 1684 O O . ASN A 1 200 ? 9.006 16.513 9.446 1.00 91.94 200 ASN A O 1
ATOM 1688 N N . ASP A 1 201 ? 8.892 16.408 11.687 1.00 94.94 201 ASP A N 1
ATOM 1689 C CA . ASP A 1 201 ? 9.628 15.144 11.864 1.00 94.94 201 ASP A CA 1
ATOM 1690 C C . ASP A 1 201 ? 8.962 13.943 11.186 1.00 94.94 201 ASP A C 1
ATOM 1692 O O . ASP A 1 201 ? 9.560 12.885 11.007 1.00 94.94 201 ASP A O 1
ATOM 1696 N N . ILE A 1 202 ? 7.699 14.095 10.789 1.00 96.31 202 ILE A N 1
ATOM 1697 C CA . ILE A 1 202 ? 6.928 13.051 10.111 1.00 96.31 202 ILE A CA 1
ATOM 1698 C C . ILE A 1 202 ? 7.026 13.122 8.584 1.00 96.31 202 ILE A C 1
ATOM 1700 O O . ILE A 1 202 ? 6.348 12.345 7.909 1.00 96.31 202 ILE A O 1
ATOM 1704 N N . TYR A 1 203 ? 7.811 14.045 8.026 1.00 97.88 203 TYR A N 1
ATOM 1705 C CA . TYR A 1 203 ? 7.992 14.192 6.585 1.00 97.88 203 TYR A CA 1
ATOM 1706 C C . TYR A 1 203 ? 9.385 13.749 6.158 1.00 97.88 203 TYR A C 1
ATOM 1708 O O . TYR A 1 203 ? 10.380 14.236 6.677 1.00 97.88 203 TYR A O 1
ATOM 1716 N N . TYR A 1 204 ? 9.448 12.866 5.165 1.00 98.31 204 TYR A N 1
ATOM 1717 C CA . TYR A 1 204 ? 10.693 12.367 4.578 1.00 98.31 204 TYR A CA 1
ATOM 1718 C C . TYR A 1 204 ? 10.663 12.566 3.067 1.00 98.31 204 TYR A C 1
ATOM 1720 O O . TYR A 1 204 ? 9.614 12.375 2.447 1.00 98.31 204 TYR A O 1
ATOM 1728 N N . PHE A 1 205 ? 11.793 12.910 2.454 1.00 98.25 205 PHE A N 1
ATOM 1729 C CA . PHE A 1 205 ? 11.886 12.957 0.996 1.00 98.25 205 PHE A CA 1
ATOM 1730 C C . PHE A 1 205 ? 11.715 11.551 0.422 1.00 98.25 205 PHE A C 1
ATOM 1732 O O . PHE A 1 205 ? 12.254 10.588 0.962 1.00 98.25 205 PHE A O 1
ATOM 1739 N N . ASN A 1 206 ? 10.936 11.416 -0.652 1.00 96.88 206 ASN A N 1
ATOM 1740 C CA . ASN A 1 206 ? 10.667 10.131 -1.296 1.00 96.88 206 ASN A CA 1
ATOM 1741 C C . ASN A 1 206 ? 11.175 10.142 -2.736 1.00 96.88 206 ASN A C 1
ATOM 1743 O O . ASN A 1 206 ? 10.603 10.827 -3.579 1.00 96.88 206 ASN A O 1
ATOM 1747 N N . PHE A 1 207 ? 12.144 9.279 -3.031 1.00 96.62 207 PHE A N 1
ATOM 1748 C CA . PHE A 1 207 ? 12.840 9.277 -4.313 1.00 96.62 207 PHE A CA 1
ATOM 1749 C C . PHE A 1 207 ? 12.230 8.295 -5.317 1.00 96.62 207 PHE A C 1
ATOM 1751 O O . PHE A 1 207 ? 11.966 7.122 -5.028 1.00 96.62 207 PHE A O 1
ATOM 1758 N N . SER A 1 208 ? 12.011 8.786 -6.530 1.00 92.75 208 SER A N 1
ATOM 1759 C CA . SER A 1 208 ? 11.585 8.026 -7.701 1.00 92.75 208 SER A CA 1
ATOM 1760 C C . SER A 1 208 ? 12.772 7.418 -8.459 1.00 92.75 208 SER A C 1
ATOM 1762 O O . SER A 1 208 ? 13.935 7.716 -8.204 1.00 92.75 208 SER A O 1
ATOM 1764 N N . SER A 1 209 ? 12.485 6.572 -9.453 1.00 88.38 209 SER A N 1
ATOM 1765 C CA . SER A 1 209 ? 13.513 6.052 -10.365 1.00 88.38 209 SER A CA 1
ATOM 1766 C C . SER A 1 209 ? 14.142 7.131 -11.252 1.00 88.38 209 SER A C 1
ATOM 1768 O O . SER A 1 209 ? 15.248 6.928 -11.746 1.00 88.38 209 SER A O 1
ATOM 1770 N N . THR A 1 210 ? 13.436 8.239 -11.494 1.00 92.31 210 THR A N 1
ATOM 1771 C CA . THR A 1 210 ? 13.965 9.385 -12.249 1.00 92.31 210 THR A CA 1
ATOM 1772 C C . THR A 1 210 ? 14.978 10.134 -11.395 1.00 92.31 210 THR A C 1
ATOM 1774 O O . THR A 1 210 ? 16.128 10.265 -11.799 1.00 92.31 210 THR A O 1
ATOM 1777 N N . GLU A 1 211 ? 14.602 10.470 -10.160 1.00 92.75 211 GLU A N 1
ATOM 1778 C CA . GLU A 1 211 ? 15.506 11.105 -9.192 1.00 92.75 211 GLU A CA 1
ATOM 1779 C C . GLU A 1 211 ? 16.694 10.194 -8.856 1.00 92.75 211 GLU A C 1
ATOM 1781 O O . GLU A 1 211 ? 17.803 10.671 -8.662 1.00 92.75 211 GLU A O 1
ATOM 1786 N N . ALA A 1 212 ? 16.519 8.869 -8.888 1.00 93.69 212 ALA A N 1
ATOM 1787 C CA . ALA A 1 212 ? 17.636 7.936 -8.757 1.00 93.69 212 ALA A CA 1
ATOM 1788 C C . ALA A 1 212 ? 18.712 8.107 -9.837 1.00 93.69 212 ALA A C 1
ATOM 1790 O O . ALA A 1 212 ? 19.889 7.846 -9.585 1.00 93.69 212 ALA A O 1
ATOM 1791 N N . LYS A 1 213 ? 18.334 8.507 -11.056 1.00 93.31 213 LYS A N 1
ATOM 1792 C CA . LYS A 1 213 ? 19.300 8.791 -12.125 1.00 93.31 213 LYS A CA 1
ATOM 1793 C C . LYS A 1 213 ? 20.001 10.119 -11.881 1.00 93.31 213 LYS A C 1
ATOM 1795 O O . LYS A 1 213 ? 21.222 10.159 -11.962 1.00 93.31 213 LYS A O 1
ATOM 1800 N N . GLU A 1 214 ? 19.234 11.152 -11.546 1.00 93.00 214 GLU A N 1
ATOM 1801 C CA . GLU A 1 214 ? 19.735 12.506 -11.274 1.00 93.00 214 GLU A CA 1
ATOM 1802 C C . GLU A 1 214 ? 20.704 12.526 -10.086 1.00 93.00 214 GLU A C 1
ATOM 1804 O O . GLU A 1 214 ? 21.761 13.141 -10.153 1.00 93.00 214 GLU A O 1
ATOM 1809 N N . LEU A 1 215 ? 20.390 11.767 -9.035 1.00 91.44 215 LEU A N 1
ATOM 1810 C CA . LEU A 1 215 ? 21.181 11.653 -7.808 1.00 91.44 215 LEU A CA 1
ATOM 1811 C C . LEU A 1 215 ? 22.238 10.535 -7.872 1.00 91.44 215 LEU A C 1
ATOM 1813 O O . LEU A 1 215 ? 22.865 10.216 -6.865 1.00 91.44 215 LEU A O 1
ATOM 1817 N N . GLY A 1 216 ? 22.420 9.895 -9.032 1.00 90.81 216 GLY A N 1
ATOM 1818 C CA . GLY A 1 216 ? 23.515 8.954 -9.295 1.00 90.81 216 GLY A CA 1
ATOM 1819 C C . GLY A 1 216 ? 23.375 7.537 -8.720 1.00 90.81 216 GLY A C 1
ATOM 1820 O O . GLY A 1 216 ? 24.164 6.665 -9.085 1.00 90.81 216 GLY A O 1
ATOM 1821 N N . PHE A 1 217 ? 22.359 7.244 -7.901 1.00 93.62 217 PHE A N 1
ATOM 1822 C CA . PHE A 1 217 ? 22.197 5.927 -7.263 1.00 93.62 217 PHE A CA 1
ATOM 1823 C C . PHE A 1 217 ? 21.433 4.886 -8.105 1.00 93.62 217 PHE A C 1
ATOM 1825 O O . PHE A 1 217 ? 21.303 3.723 -7.719 1.00 93.62 217 PHE A O 1
ATOM 1832 N N . SER A 1 218 ? 20.958 5.253 -9.300 1.00 95.00 218 SER A N 1
ATOM 1833 C CA . SER A 1 218 ? 20.247 4.334 -10.209 1.00 95.00 218 SER A CA 1
ATOM 1834 C C . SER A 1 218 ? 21.058 3.091 -10.600 1.00 95.00 218 SER A C 1
ATOM 1836 O O . SER A 1 218 ? 20.472 2.035 -10.842 1.00 95.00 218 SER A O 1
ATOM 1838 N N . LYS A 1 219 ? 22.394 3.195 -10.624 1.00 92.69 219 LYS A N 1
ATOM 1839 C CA . LYS A 1 219 ? 23.313 2.087 -10.938 1.00 92.69 219 LYS A CA 1
ATOM 1840 C C . LYS A 1 219 ? 23.333 1.000 -9.858 1.00 92.69 219 LYS A C 1
ATOM 1842 O O . LYS A 1 219 ? 23.638 -0.146 -10.168 1.00 92.69 219 LYS A O 1
ATOM 1847 N N . GLU A 1 220 ? 22.982 1.339 -8.617 1.00 94.12 220 GLU A N 1
ATOM 1848 C CA . GLU A 1 220 ? 22.935 0.401 -7.487 1.00 94.12 220 GLU A CA 1
ATOM 1849 C C . GLU A 1 220 ? 21.619 -0.398 -7.458 1.00 94.12 220 GLU A C 1
ATOM 1851 O O . GLU A 1 220 ? 21.575 -1.527 -6.964 1.00 94.12 220 GLU A O 1
ATOM 1856 N N . LEU A 1 221 ? 20.548 0.142 -8.059 1.00 92.75 221 LEU A N 1
ATOM 1857 C CA . LEU A 1 221 ? 19.214 -0.465 -8.039 1.00 92.75 221 LEU A CA 1
ATOM 1858 C C . LEU A 1 221 ? 19.196 -1.921 -8.531 1.00 92.75 221 LEU A C 1
ATOM 1860 O O . LEU A 1 221 ? 18.612 -2.745 -7.830 1.00 92.75 221 LEU A O 1
ATOM 1864 N N . PRO A 1 222 ? 19.823 -2.309 -9.662 1.00 92.38 222 PRO A N 1
ATOM 1865 C CA . PRO A 1 222 ? 19.808 -3.703 -10.100 1.00 92.38 222 PRO A CA 1
ATOM 1866 C C . PRO A 1 222 ? 20.368 -4.666 -9.049 1.00 92.38 222 PRO A C 1
ATOM 1868 O O . PRO A 1 222 ? 19.814 -5.746 -8.864 1.00 92.38 222 PRO A O 1
ATOM 1871 N N . GLN A 1 223 ? 21.426 -4.273 -8.332 1.00 91.81 223 GLN A N 1
ATOM 1872 C CA . GLN A 1 223 ? 22.015 -5.099 -7.280 1.00 91.81 223 GLN A CA 1
ATOM 1873 C C . GLN A 1 223 ? 21.096 -5.187 -6.056 1.00 91.81 223 GLN A C 1
ATOM 1875 O O . GLN A 1 223 ? 20.890 -6.275 -5.526 1.00 91.81 223 GLN A O 1
ATOM 1880 N N . ILE A 1 224 ? 20.466 -4.077 -5.667 1.00 92.00 224 ILE A N 1
ATOM 1881 C CA . ILE A 1 224 ? 19.459 -4.053 -4.596 1.00 92.00 224 ILE A CA 1
ATOM 1882 C C . ILE A 1 224 ? 18.278 -4.970 -4.938 1.00 92.00 224 ILE A C 1
ATOM 1884 O O . ILE A 1 224 ? 17.844 -5.771 -4.115 1.00 92.00 224 ILE A O 1
ATOM 1888 N N . TYR A 1 225 ? 17.779 -4.906 -6.173 1.00 90.81 225 TYR A N 1
ATOM 1889 C CA . TYR A 1 225 ? 16.643 -5.715 -6.614 1.00 90.81 225 TYR A CA 1
ATOM 1890 C C . TYR A 1 225 ? 16.986 -7.201 -6.806 1.00 90.81 225 TYR A C 1
ATOM 1892 O O . TYR A 1 225 ? 16.090 -8.034 -6.670 1.00 90.81 225 TYR A O 1
ATOM 1900 N N . LYS A 1 226 ? 18.256 -7.576 -7.030 1.00 89.75 226 LYS A N 1
ATOM 1901 C CA . LYS A 1 226 ? 18.684 -8.991 -6.976 1.00 89.75 226 LYS A CA 1
ATOM 1902 C C . LYS A 1 226 ? 18.471 -9.609 -5.589 1.00 89.75 226 LYS A C 1
ATOM 1904 O O . LYS A 1 226 ? 18.176 -10.798 -5.500 1.00 89.75 226 LYS A O 1
ATOM 1909 N N . ASN A 1 227 ? 18.517 -8.804 -4.524 1.00 86.06 227 ASN A N 1
ATOM 1910 C CA . ASN A 1 227 ? 18.278 -9.267 -3.153 1.00 86.06 227 ASN A CA 1
ATOM 1911 C C . ASN A 1 227 ? 16.792 -9.524 -2.839 1.00 86.06 227 ASN A C 1
ATOM 1913 O O . ASN A 1 227 ? 16.473 -9.965 -1.735 1.00 86.06 227 ASN A O 1
ATOM 1917 N N . LEU A 1 228 ? 15.866 -9.308 -3.787 1.00 86.69 228 LEU A N 1
ATOM 1918 C CA . LEU A 1 228 ? 14.445 -9.615 -3.583 1.00 86.69 228 LEU A CA 1
ATOM 1919 C C . LEU A 1 228 ? 14.202 -11.084 -3.217 1.00 86.69 228 LEU A C 1
ATOM 1921 O O . LEU A 1 228 ? 13.315 -11.353 -2.414 1.00 86.69 228 LEU A O 1
ATOM 1925 N N . ASN A 1 229 ? 14.985 -12.022 -3.759 1.00 84.69 229 ASN A N 1
ATOM 1926 C CA . ASN A 1 229 ? 14.839 -13.447 -3.437 1.00 84.69 229 ASN A CA 1
ATOM 1927 C C . ASN A 1 229 ? 15.053 -13.722 -1.940 1.00 84.69 229 ASN A C 1
ATOM 1929 O O . ASN A 1 229 ? 14.307 -14.498 -1.353 1.00 84.69 229 ASN A O 1
ATOM 1933 N N . MET A 1 230 ? 16.015 -13.033 -1.318 1.00 87.88 230 MET A N 1
ATOM 1934 C CA . MET A 1 230 ? 16.269 -13.124 0.123 1.00 87.88 230 MET A CA 1
ATOM 1935 C C . MET A 1 230 ? 15.138 -12.490 0.945 1.00 87.88 230 MET A C 1
ATOM 1937 O O . MET A 1 230 ? 14.816 -12.947 2.038 1.00 87.88 230 MET A O 1
ATOM 1941 N N . ILE A 1 231 ? 14.496 -11.442 0.423 1.00 90.31 231 ILE A N 1
ATOM 1942 C CA . ILE A 1 231 ? 13.310 -10.872 1.072 1.00 90.31 231 ILE A CA 1
ATOM 1943 C C . ILE A 1 231 ? 12.166 -11.883 1.019 1.00 90.31 231 ILE A C 1
ATOM 1945 O O . ILE A 1 231 ? 11.564 -12.146 2.053 1.00 90.31 231 ILE A O 1
ATOM 1949 N N . TYR A 1 232 ? 11.914 -12.496 -0.143 1.00 89.06 232 TYR A N 1
ATOM 1950 C CA . TYR A 1 232 ? 10.907 -13.551 -0.281 1.00 89.06 232 TYR A CA 1
ATOM 1951 C C . TYR A 1 232 ? 11.144 -14.717 0.684 1.00 89.06 232 TYR A C 1
ATOM 1953 O O . TYR A 1 232 ? 10.187 -15.162 1.310 1.00 89.06 232 TYR A O 1
ATOM 1961 N N . SER A 1 233 ? 12.387 -15.181 0.857 1.00 86.94 233 SER A N 1
ATOM 1962 C CA . SER A 1 233 ? 12.686 -16.283 1.785 1.00 86.94 233 SER A CA 1
ATOM 1963 C C . SER A 1 233 ? 12.461 -15.923 3.255 1.00 86.94 233 SER A C 1
ATOM 1965 O O . SER A 1 233 ? 12.193 -16.804 4.061 1.00 86.94 233 SER A O 1
ATOM 1967 N N . ASN A 1 234 ? 12.543 -14.638 3.612 1.00 89.62 234 ASN A N 1
ATOM 1968 C CA . ASN A 1 234 ? 12.373 -14.168 4.989 1.00 89.62 234 ASN A CA 1
ATOM 1969 C C . ASN A 1 234 ? 10.950 -13.668 5.295 1.00 89.62 234 ASN A C 1
ATOM 1971 O O . ASN A 1 234 ? 10.680 -13.267 6.430 1.00 89.62 234 ASN A O 1
ATOM 1975 N N . MET A 1 235 ? 10.043 -13.668 4.308 1.00 90.56 235 MET A N 1
ATOM 1976 C CA . MET A 1 235 ? 8.694 -13.110 4.450 1.00 90.56 235 MET A CA 1
ATOM 1977 C C . MET A 1 235 ? 7.874 -13.796 5.538 1.00 90.56 235 MET A C 1
ATOM 1979 O O . MET A 1 235 ? 7.219 -13.096 6.301 1.00 90.56 235 MET A O 1
ATOM 1983 N N . GLU A 1 236 ? 7.933 -15.124 5.637 1.00 90.38 236 GLU A N 1
ATOM 1984 C CA . GLU A 1 236 ? 7.204 -15.890 6.657 1.00 90.38 236 GLU A CA 1
ATOM 1985 C C . GLU A 1 236 ? 7.528 -15.384 8.067 1.00 90.38 236 GLU A C 1
ATOM 1987 O O . GLU A 1 236 ? 6.636 -15.033 8.836 1.00 90.38 236 GLU A O 1
ATOM 1992 N N . LYS A 1 237 ? 8.822 -15.241 8.374 1.00 92.50 237 LYS A N 1
ATOM 1993 C CA . LYS A 1 237 ? 9.284 -14.728 9.665 1.00 92.50 237 LYS A CA 1
ATOM 1994 C C . LYS A 1 237 ? 8.882 -13.265 9.863 1.00 92.50 237 LYS A C 1
ATOM 1996 O O . LYS A 1 237 ? 8.329 -12.912 10.903 1.00 92.50 237 LYS A O 1
ATOM 2001 N N . LYS A 1 238 ? 9.162 -12.411 8.872 1.00 94.00 238 LYS A N 1
ATOM 2002 C CA . LYS A 1 238 ? 8.978 -10.950 8.960 1.00 94.00 238 LYS A CA 1
ATOM 2003 C C . LYS A 1 238 ? 7.520 -10.502 8.970 1.00 94.00 238 LYS A C 1
ATOM 2005 O O . LYS A 1 238 ? 7.237 -9.422 9.472 1.00 94.00 238 LYS A O 1
ATOM 2010 N N . LEU A 1 239 ? 6.618 -11.303 8.411 1.00 95.94 239 LEU A N 1
ATOM 2011 C CA . LEU A 1 239 ? 5.187 -11.014 8.310 1.00 95.94 239 LEU A CA 1
ATOM 2012 C C . LEU A 1 239 ? 4.336 -11.990 9.131 1.00 95.94 239 LEU A C 1
ATOM 2014 O O . LEU A 1 239 ? 3.127 -12.070 8.928 1.00 95.94 239 LEU A O 1
ATOM 2018 N N . SER A 1 240 ? 4.952 -12.707 10.073 1.00 95.31 240 SER A N 1
ATOM 2019 C CA . SER A 1 240 ? 4.290 -13.686 10.944 1.00 95.31 240 SER A CA 1
ATOM 2020 C C . SER A 1 240 ? 3.146 -13.089 11.770 1.00 95.31 240 SER A C 1
ATOM 2022 O O . SER A 1 240 ? 2.183 -13.787 12.072 1.00 95.31 240 SER A O 1
ATOM 2024 N N . PHE A 1 241 ? 3.166 -11.783 12.049 1.00 95.00 241 PHE A N 1
ATOM 2025 C CA . PHE A 1 241 ? 2.051 -11.063 12.675 1.00 95.00 241 PHE A CA 1
ATOM 2026 C C . PHE A 1 241 ? 0.741 -11.123 11.858 1.00 95.00 241 PHE A C 1
ATOM 2028 O O . PHE A 1 241 ? -0.351 -10.972 12.403 1.00 95.00 241 PHE A O 1
ATOM 2035 N N . LEU A 1 242 ? 0.810 -11.395 10.548 1.00 96.00 242 LEU A N 1
ATOM 2036 C CA . LEU A 1 242 ? -0.367 -11.613 9.699 1.00 96.00 242 LEU A CA 1
ATOM 2037 C C . LEU A 1 242 ? -0.931 -13.037 9.800 1.00 96.00 242 LEU A C 1
ATOM 2039 O O . LEU A 1 242 ? -2.020 -13.284 9.269 1.00 96.00 242 LEU A O 1
ATOM 2043 N N . ASN A 1 243 ? -0.257 -13.955 10.503 1.00 93.06 243 ASN A N 1
ATOM 2044 C CA . ASN A 1 243 ? -0.711 -15.336 10.670 1.00 93.06 243 ASN A CA 1
ATOM 2045 C C . ASN A 1 243 ? -2.040 -15.442 11.415 1.00 93.06 243 ASN A C 1
ATOM 2047 O O . ASN A 1 243 ? -2.659 -16.493 11.369 1.00 93.06 243 ASN A O 1
ATOM 2051 N N . ASN A 1 244 ? -2.536 -14.386 12.055 1.00 88.69 244 ASN A N 1
ATOM 2052 C CA . ASN A 1 244 ? -3.886 -14.389 12.627 1.00 88.69 244 ASN A CA 1
ATOM 2053 C C . ASN A 1 244 ? -4.987 -14.239 11.561 1.00 88.69 244 ASN A C 1
ATOM 2055 O O . ASN A 1 244 ? -6.153 -14.498 11.834 1.00 88.69 244 ASN A O 1
ATOM 2059 N N . VAL A 1 245 ? -4.631 -13.842 10.334 1.00 93.31 245 VAL A N 1
ATOM 2060 C CA . VAL A 1 245 ? -5.579 -13.524 9.253 1.00 93.31 245 VAL A CA 1
ATOM 2061 C C . VAL A 1 245 ? -5.385 -14.422 8.032 1.00 93.31 245 VAL A C 1
ATOM 2063 O O . VAL A 1 245 ? -6.358 -14.812 7.380 1.00 93.31 245 VAL A O 1
ATOM 2066 N N . MET A 1 246 ? -4.140 -14.764 7.706 1.00 94.50 246 MET A N 1
ATOM 2067 C CA . MET A 1 246 ? -3.789 -15.519 6.502 1.00 94.50 246 MET A CA 1
ATOM 2068 C C . MET A 1 246 ? -2.690 -16.554 6.762 1.00 94.50 246 MET A C 1
ATOM 2070 O O . MET A 1 246 ? -2.005 -16.496 7.775 1.00 94.50 246 MET A O 1
ATOM 2074 N N . GLU A 1 247 ? -2.544 -17.508 5.848 1.00 93.12 247 GLU A N 1
ATOM 2075 C CA . GLU A 1 247 ? -1.500 -18.545 5.851 1.00 93.12 247 GLU A CA 1
ATOM 2076 C C . GLU A 1 247 ? -0.238 -17.997 5.158 1.00 93.12 247 GLU A C 1
ATOM 2078 O O . GLU A 1 247 ? -0.063 -18.198 3.957 1.00 93.12 247 GLU A O 1
ATOM 2083 N N . VAL A 1 248 ? 0.594 -17.211 5.858 1.00 90.25 248 VAL A N 1
ATOM 2084 C CA . VAL A 1 248 ? 1.788 -16.555 5.264 1.00 90.25 248 VAL A CA 1
ATOM 2085 C C . VAL A 1 248 ? 2.915 -17.555 4.965 1.00 90.25 248 VAL A C 1
ATOM 2087 O O . VAL A 1 248 ? 3.754 -17.318 4.101 1.00 90.25 248 VAL A O 1
ATOM 2090 N N . ASP A 1 249 ? 2.916 -18.684 5.657 1.00 87.31 249 ASP A N 1
ATOM 2091 C CA . ASP A 1 249 ? 3.830 -19.817 5.520 1.00 87.31 249 ASP A CA 1
ATOM 2092 C C . ASP A 1 249 ? 3.516 -20.705 4.301 1.00 87.31 249 ASP A C 1
ATOM 2094 O O . ASP A 1 249 ? 4.392 -21.396 3.781 1.00 87.31 249 ASP A O 1
ATOM 2098 N N . ILE A 1 250 ? 2.281 -20.655 3.789 1.00 89.50 250 ILE A N 1
ATOM 2099 C CA . ILE A 1 250 ? 1.816 -21.518 2.695 1.00 89.50 250 ILE A CA 1
ATOM 2100 C C . ILE A 1 250 ? 1.527 -20.670 1.445 1.00 89.50 250 ILE A C 1
ATOM 2102 O O . ILE A 1 250 ? 0.383 -20.269 1.197 1.00 89.50 250 ILE A O 1
ATOM 2106 N N . PRO A 1 251 ? 2.539 -20.393 0.599 1.00 90.19 251 PRO A N 1
ATOM 2107 C CA . PRO A 1 251 ? 2.311 -19.700 -0.660 1.00 90.19 251 PRO A CA 1
ATOM 2108 C C . PRO A 1 251 ? 1.493 -20.567 -1.625 1.00 90.19 251 PRO A C 1
ATOM 2110 O O . PRO A 1 251 ? 1.620 -21.794 -1.684 1.00 90.19 251 PRO A O 1
ATOM 2113 N N . TYR A 1 252 ? 0.683 -19.919 -2.459 1.00 92.75 252 TYR A N 1
ATOM 2114 C CA . TYR A 1 252 ? -0.156 -20.600 -3.438 1.00 92.75 252 TYR A CA 1
ATOM 2115 C C . TYR A 1 252 ? 0.686 -21.399 -4.439 1.00 92.75 252 TYR A C 1
ATOM 2117 O O . TYR A 1 252 ? 1.456 -20.848 -5.236 1.00 92.75 252 TYR A O 1
ATOM 2125 N N . LYS A 1 253 ? 0.502 -22.719 -4.430 1.00 91.94 253 LYS A N 1
ATOM 2126 C CA . LYS A 1 253 ? 1.158 -23.647 -5.349 1.00 91.94 253 LYS A CA 1
ATOM 2127 C C . LYS A 1 253 ? 0.391 -23.713 -6.667 1.00 91.94 253 LYS A C 1
ATOM 2129 O O . LYS A 1 253 ? -0.767 -24.116 -6.694 1.00 91.94 253 LYS A O 1
ATOM 2134 N N . ILE A 1 254 ? 1.063 -23.385 -7.770 1.00 89.50 254 ILE A N 1
ATOM 2135 C CA . ILE A 1 254 ? 0.515 -23.601 -9.114 1.00 89.50 254 ILE A CA 1
ATOM 2136 C C . ILE A 1 254 ? 0.792 -25.046 -9.528 1.00 89.50 254 ILE A C 1
ATOM 2138 O O . ILE A 1 254 ? 1.938 -25.508 -9.450 1.00 89.50 254 ILE A O 1
ATOM 2142 N N . LEU A 1 255 ? -0.238 -25.752 -9.995 1.00 89.19 255 LEU A N 1
ATOM 2143 C CA . LEU A 1 255 ? -0.079 -27.084 -10.572 1.00 89.19 255 LEU A CA 1
ATOM 2144 C C . LEU A 1 255 ? 0.518 -26.955 -11.976 1.00 89.19 255 LEU A C 1
ATOM 2146 O O . LEU A 1 255 ? 0.139 -26.066 -12.732 1.00 89.19 255 LEU A O 1
ATOM 2150 N N . GLN A 1 256 ? 1.436 -27.848 -12.358 1.00 85.75 256 GLN A N 1
ATOM 2151 C CA . GLN A 1 256 ? 2.089 -27.753 -13.674 1.00 85.75 256 GLN A CA 1
ATOM 2152 C C . GLN A 1 256 ? 1.087 -27.747 -14.837 1.00 85.75 256 GLN A C 1
ATOM 2154 O O . GLN A 1 256 ? 1.288 -27.010 -15.796 1.00 85.75 256 GLN A O 1
ATOM 2159 N N . LYS A 1 257 ? -0.021 -28.491 -14.707 1.00 89.38 257 LYS A N 1
ATOM 2160 C CA . LYS A 1 257 ? -1.114 -28.529 -15.691 1.00 89.38 257 LYS A CA 1
ATOM 2161 C C . LYS A 1 257 ? -1.775 -27.167 -15.948 1.00 89.38 257 LYS A C 1
ATOM 2163 O O . LYS A 1 257 ? -2.304 -26.946 -17.032 1.00 89.38 257 LYS A O 1
ATOM 2168 N N . ASP A 1 258 ? -1.719 -26.255 -14.978 1.00 86.88 258 ASP A N 1
ATOM 2169 C CA . ASP A 1 258 ? -2.327 -24.926 -15.077 1.00 86.88 258 ASP A CA 1
ATOM 2170 C C . ASP A 1 258 ? -1.362 -23.901 -15.707 1.00 86.88 258 ASP A C 1
ATOM 2172 O O . ASP A 1 258 ? -1.765 -22.799 -16.082 1.00 86.88 258 ASP A O 1
ATOM 2176 N N . ILE A 1 259 ? -0.077 -24.252 -15.860 1.00 88.69 259 ILE A N 1
ATOM 2177 C CA . ILE A 1 259 ? 0.945 -23.384 -16.453 1.00 88.69 259 ILE A CA 1
ATOM 2178 C C . ILE A 1 259 ? 0.948 -23.576 -17.969 1.00 88.69 259 ILE A C 1
ATOM 2180 O O . ILE A 1 259 ? 1.559 -24.502 -18.500 1.00 88.69 259 ILE A O 1
ATOM 2184 N N . LYS A 1 260 ? 0.328 -22.641 -18.689 1.00 89.06 260 LYS A N 1
ATOM 2185 C CA . LYS A 1 260 ? 0.417 -22.572 -20.152 1.00 89.06 260 LYS A CA 1
ATOM 2186 C C . LYS A 1 260 ? 1.556 -21.639 -20.555 1.00 89.06 260 LYS A C 1
ATOM 2188 O O . LYS A 1 260 ? 1.500 -20.441 -20.288 1.00 89.06 260 LYS A O 1
ATOM 2193 N N . LYS A 1 261 ? 2.590 -22.177 -21.206 1.00 86.62 261 LYS A N 1
ATOM 2194 C CA . LYS A 1 261 ? 3.654 -21.378 -21.834 1.00 86.62 261 LYS A CA 1
ATOM 2195 C C . LYS A 1 261 ? 3.326 -21.212 -23.320 1.00 86.62 261 LYS A C 1
ATOM 2197 O O . LYS A 1 261 ? 3.502 -22.176 -24.064 1.00 86.62 261 LYS A O 1
ATOM 2202 N N . PRO A 1 262 ? 2.821 -20.048 -23.767 1.00 87.38 262 PRO A N 1
ATOM 2203 C CA . PRO A 1 262 ? 2.553 -19.846 -25.182 1.00 87.38 262 PRO A CA 1
ATOM 2204 C C . PRO A 1 262 ? 3.873 -19.866 -25.952 1.00 87.38 262 PRO A C 1
ATOM 2206 O O . PRO A 1 262 ? 4.818 -19.153 -25.611 1.00 87.38 262 PRO A O 1
ATOM 2209 N N . LYS A 1 263 ? 3.929 -20.686 -26.999 1.00 89.19 263 LYS A N 1
ATOM 2210 C CA . LYS A 1 263 ? 5.044 -20.704 -27.937 1.00 89.19 263 LYS A CA 1
ATOM 2211 C C . LYS A 1 263 ? 4.774 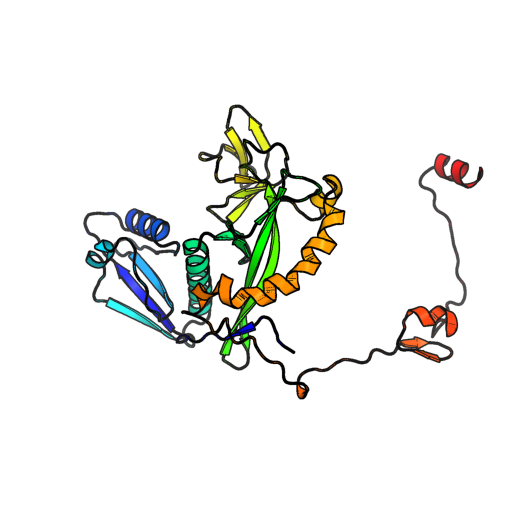-19.664 -29.022 1.00 89.19 263 LYS A C 1
ATOM 2213 O O . LYS A 1 263 ? 3.826 -19.810 -29.787 1.00 89.19 263 LYS A O 1
ATOM 2218 N N . ILE A 1 264 ? 5.579 -18.605 -29.064 1.00 91.94 264 ILE A N 1
ATOM 2219 C CA . ILE A 1 264 ? 5.459 -17.554 -30.079 1.00 91.94 264 ILE A CA 1
ATOM 2220 C C . ILE A 1 264 ? 6.404 -17.893 -31.227 1.00 91.94 264 ILE A C 1
ATOM 2222 O O . ILE A 1 264 ? 7.605 -18.042 -31.020 1.00 91.94 264 ILE A O 1
ATOM 2226 N N . THR A 1 265 ? 5.856 -17.997 -32.433 1.00 95.38 265 THR A N 1
ATOM 2227 C CA . THR A 1 265 ? 6.619 -18.192 -33.668 1.00 95.38 265 THR A CA 1
ATOM 2228 C C . THR A 1 265 ? 6.358 -17.026 -34.612 1.00 95.38 265 THR A C 1
ATOM 2230 O O . THR A 1 265 ? 5.235 -16.540 -34.737 1.00 95.38 265 THR A O 1
ATOM 2233 N N . TYR A 1 266 ? 7.421 -16.544 -35.243 1.00 95.56 266 TYR A N 1
ATOM 2234 C CA . TYR A 1 266 ? 7.406 -15.473 -36.225 1.00 95.56 266 TYR A CA 1
ATOM 2235 C C . TYR A 1 266 ? 7.551 -16.089 -37.609 1.00 95.56 266 TYR A C 1
ATOM 2237 O O . TYR A 1 266 ? 8.478 -16.862 -37.857 1.00 95.56 266 TYR A O 1
ATOM 2245 N N . ILE A 1 267 ? 6.633 -15.735 -38.502 1.00 96.12 267 ILE A N 1
ATOM 2246 C CA . ILE A 1 267 ? 6.652 -16.166 -39.896 1.00 96.12 267 ILE A CA 1
ATOM 2247 C C . ILE A 1 267 ? 7.311 -15.059 -40.719 1.00 96.12 267 ILE A C 1
ATOM 2249 O O . ILE A 1 267 ? 6.879 -13.904 -40.702 1.00 96.12 267 ILE A O 1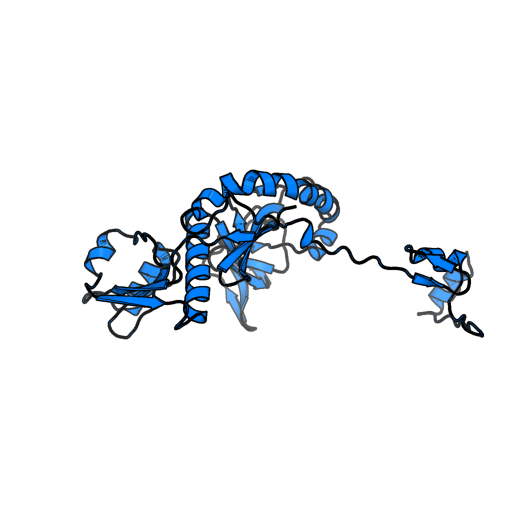
ATOM 2253 N N . PHE A 1 268 ? 8.368 -15.425 -41.430 1.00 96.81 268 PHE A N 1
ATOM 2254 C CA . PHE A 1 268 ? 9.142 -14.573 -42.324 1.00 96.81 268 PHE A CA 1
ATOM 2255 C C . PHE A 1 268 ? 8.984 -15.056 -43.766 1.00 96.81 268 PHE A C 1
ATOM 2257 O O . PHE A 1 268 ? 8.347 -16.076 -44.021 1.00 96.81 268 PHE A O 1
ATOM 2264 N N . LYS A 1 269 ? 9.556 -14.333 -44.733 1.00 94.44 269 LYS A N 1
ATOM 2265 C CA . LYS A 1 269 ? 9.414 -14.697 -46.154 1.00 94.44 269 LYS A CA 1
ATOM 2266 C C . LYS A 1 269 ? 10.040 -16.053 -46.457 1.00 94.44 269 LYS A C 1
ATOM 2268 O O . LYS A 1 269 ? 9.453 -16.852 -47.173 1.00 94.44 269 LYS A O 1
ATOM 2273 N N . ASN A 1 270 ? 11.221 -16.288 -45.888 1.00 95.12 270 ASN A N 1
ATOM 2274 C CA . ASN A 1 270 ? 12.052 -17.450 -46.187 1.00 95.12 270 ASN A CA 1
ATOM 2275 C C . ASN A 1 270 ? 12.208 -18.391 -44.980 1.00 95.12 270 ASN A C 1
ATOM 2277 O O . ASN A 1 270 ? 13.188 -19.127 -44.909 1.00 95.12 270 ASN A O 1
ATOM 2281 N N . GLY A 1 271 ? 11.306 -18.341 -43.995 1.00 94.50 271 GLY A N 1
ATOM 2282 C CA . GLY A 1 271 ? 11.410 -19.219 -42.831 1.00 94.50 271 GLY A CA 1
ATOM 2283 C C . GLY A 1 271 ? 10.488 -18.868 -41.673 1.00 94.50 271 GLY A C 1
ATOM 2284 O O . GLY A 1 271 ? 9.773 -17.868 -41.686 1.00 94.50 271 GLY A O 1
ATOM 2285 N N . ILE A 1 272 ? 10.534 -19.709 -40.645 1.00 96.00 272 ILE A N 1
ATOM 2286 C CA . ILE A 1 272 ? 9.821 -19.530 -39.380 1.00 96.00 272 ILE A CA 1
ATOM 2287 C C . ILE A 1 272 ? 10.867 -19.582 -38.268 1.00 96.00 272 ILE A C 1
ATOM 2289 O O . ILE A 1 272 ? 11.754 -20.432 -38.294 1.00 96.00 272 ILE A O 1
ATOM 2293 N N . SER A 1 273 ? 10.785 -18.680 -37.292 1.00 95.31 273 SER A N 1
ATOM 2294 C CA . SER A 1 273 ? 11.666 -18.713 -36.120 1.00 95.31 273 SER A CA 1
ATOM 2295 C C . SER A 1 273 ? 10.946 -18.243 -34.864 1.00 95.31 273 SER A C 1
ATOM 2297 O O . SER A 1 273 ? 9.995 -17.472 -34.916 1.00 95.31 273 SER A O 1
ATOM 2299 N N . GLU A 1 274 ? 11.412 -18.694 -33.706 1.00 94.56 274 GLU A N 1
ATOM 2300 C CA . GLU A 1 274 ? 10.974 -18.205 -32.394 1.00 94.56 274 GLU A CA 1
ATOM 2301 C C . GLU A 1 274 ? 11.663 -16.881 -32.012 1.00 94.56 274 GLU A C 1
ATOM 2303 O O . GLU A 1 274 ? 11.250 -16.196 -31.077 1.00 94.56 274 GLU A O 1
ATOM 2308 N N . ASN A 1 275 ? 12.704 -16.478 -32.750 1.00 94.38 275 ASN A N 1
ATOM 2309 C CA . ASN A 1 275 ? 13.458 -15.257 -32.506 1.00 94.38 275 ASN A CA 1
ATOM 2310 C C . ASN A 1 275 ? 13.114 -14.169 -33.528 1.00 94.38 275 ASN A C 1
ATOM 2312 O O . ASN A 1 275 ? 13.448 -14.259 -34.708 1.00 94.38 275 ASN A O 1
ATOM 2316 N N . LYS A 1 276 ? 12.546 -13.059 -33.045 1.00 93.62 276 LYS A N 1
ATOM 2317 C CA . LYS A 1 276 ? 12.226 -11.890 -33.879 1.00 93.62 276 LYS A CA 1
ATOM 2318 C C . LYS A 1 276 ? 13.428 -11.319 -34.646 1.00 93.62 276 LYS A C 1
ATOM 2320 O O . LYS A 1 276 ? 13.242 -10.717 -35.697 1.00 93.62 276 LYS A O 1
ATOM 2325 N N . LYS A 1 277 ? 14.658 -11.476 -34.133 1.00 96.12 277 LYS A N 1
ATOM 2326 C CA . LYS A 1 277 ? 15.879 -10.970 -34.788 1.00 96.12 277 LYS A CA 1
ATOM 2327 C C . LYS A 1 277 ? 16.236 -11.749 -36.054 1.00 96.12 277 LYS A C 1
ATOM 2329 O O . LYS A 1 277 ? 16.978 -11.229 -36.880 1.00 96.12 277 LYS A O 1
ATOM 2334 N N . ASP A 1 278 ? 15.674 -12.939 -36.252 1.00 96.62 278 ASP A N 1
ATOM 2335 C CA . ASP A 1 278 ? 15.901 -13.707 -37.475 1.00 96.62 278 ASP A CA 1
ATOM 2336 C C . ASP A 1 278 ? 15.182 -13.111 -38.698 1.00 96.62 278 ASP A C 1
ATOM 2338 O O . ASP A 1 278 ? 15.376 -13.599 -39.807 1.00 96.62 278 ASP A O 1
ATOM 2342 N N . ILE A 1 279 ? 14.463 -11.988 -38.549 1.00 95.56 279 ILE A N 1
ATOM 2343 C CA . ILE A 1 279 ? 14.007 -11.166 -39.680 1.00 95.56 279 ILE A CA 1
ATOM 2344 C C . ILE A 1 279 ? 15.154 -10.775 -40.622 1.00 95.56 279 ILE A C 1
ATOM 2346 O O . ILE A 1 279 ? 14.958 -10.696 -41.830 1.00 95.56 279 ILE A O 1
ATOM 2350 N N . PHE A 1 280 ? 16.367 -10.583 -40.094 1.00 94.94 280 PHE A N 1
ATOM 2351 C CA . PHE A 1 280 ? 17.545 -10.264 -40.904 1.00 94.94 280 PHE A CA 1
ATOM 2352 C C . PHE A 1 280 ? 18.103 -11.479 -41.657 1.00 94.94 280 PHE A C 1
ATOM 2354 O O . PHE A 1 280 ? 18.819 -11.303 -42.635 1.00 94.94 280 PHE A O 1
ATOM 2361 N N . LYS A 1 281 ? 17.752 -12.701 -41.235 1.00 96.12 281 LYS A N 1
ATOM 2362 C CA . LYS A 1 281 ? 18.097 -13.948 -41.935 1.00 96.12 281 LYS A CA 1
ATOM 2363 C C . LYS A 1 281 ? 17.021 -14.334 -42.950 1.00 96.12 281 LYS A C 1
ATOM 2365 O O . LYS A 1 281 ? 17.333 -14.701 -44.075 1.00 96.12 281 LYS A O 1
ATOM 2370 N N . PHE A 1 282 ? 15.749 -14.237 -42.557 1.00 96.06 282 PHE A N 1
ATOM 2371 C CA . PHE A 1 282 ? 14.614 -14.762 -43.323 1.00 96.06 282 PHE A CA 1
ATOM 2372 C C . PHE A 1 282 ? 13.803 -13.698 -44.077 1.00 96.06 282 PHE A C 1
ATOM 2374 O O . PHE A 1 282 ? 12.835 -14.036 -44.763 1.00 96.06 282 PHE A O 1
ATOM 2381 N N . SER A 1 283 ? 14.221 -12.431 -44.002 1.00 93.56 283 SER A N 1
ATOM 2382 C CA . SER A 1 283 ? 13.591 -11.268 -44.633 1.00 93.56 283 SER A CA 1
ATOM 2383 C C . SER A 1 283 ? 12.165 -10.965 -44.145 1.00 93.56 283 SER A C 1
ATOM 2385 O O . SER A 1 283 ? 11.518 -11.732 -43.430 1.00 93.56 283 SER A O 1
ATOM 2387 N N . PHE A 1 284 ? 11.648 -9.803 -44.535 1.00 92.81 284 PHE A N 1
ATOM 2388 C CA . PHE A 1 284 ? 10.267 -9.409 -44.266 1.00 92.81 284 PHE A CA 1
ATOM 2389 C C . PHE A 1 284 ? 9.306 -10.330 -45.009 1.00 92.81 284 PHE A C 1
ATOM 2391 O O . PHE A 1 284 ? 9.417 -10.433 -46.226 1.00 92.81 284 PHE A O 1
ATOM 2398 N N . TYR A 1 285 ? 8.318 -10.900 -44.309 1.00 93.75 285 TYR A N 1
ATOM 2399 C CA . TYR A 1 285 ? 7.255 -11.723 -44.910 1.00 93.75 285 TYR A CA 1
ATOM 2400 C C . TYR A 1 285 ? 6.657 -11.091 -46.176 1.00 93.75 285 TYR A C 1
ATOM 2402 O O . TYR A 1 285 ? 6.520 -11.745 -47.207 1.00 93.75 285 TYR A O 1
ATOM 2410 N N . LYS A 1 286 ? 6.389 -9.781 -46.121 1.00 91.88 286 LYS A N 1
ATOM 2411 C CA . LYS A 1 286 ? 6.100 -8.942 -47.286 1.00 91.88 286 LYS A CA 1
ATOM 2412 C C . LYS A 1 286 ? 7.066 -7.753 -47.283 1.00 91.88 286 LYS A C 1
ATOM 2414 O O . LYS A 1 286 ? 6.872 -6.844 -46.475 1.00 91.88 286 LYS A O 1
ATOM 2419 N N . PRO A 1 287 ? 8.120 -7.753 -48.117 1.00 85.19 287 PRO A N 1
ATOM 2420 C CA . PRO A 1 287 ? 9.066 -6.647 -48.147 1.00 85.19 287 PRO A CA 1
ATOM 2421 C C . PRO A 1 287 ? 8.429 -5.403 -48.789 1.00 85.19 287 PRO A C 1
ATOM 2423 O O . PRO A 1 287 ? 7.644 -5.534 -49.734 1.00 85.19 287 PRO A O 1
ATOM 2426 N N . PRO A 1 288 ? 8.757 -4.189 -48.313 1.00 82.88 288 PRO A N 1
ATOM 2427 C CA . PRO A 1 288 ? 8.357 -2.963 -48.992 1.00 82.88 288 PRO A CA 1
ATOM 2428 C C . PRO A 1 288 ? 9.014 -2.888 -50.377 1.00 82.88 288 PRO A C 1
ATOM 2430 O O . PRO A 1 288 ? 10.169 -3.276 -50.542 1.00 82.88 288 PRO A O 1
ATOM 2433 N N . LYS A 1 289 ? 8.293 -2.362 -51.378 1.00 84.44 289 LYS A N 1
ATOM 2434 C CA . LYS A 1 289 ? 8.812 -2.230 -52.754 1.00 84.44 289 LYS A CA 1
ATOM 2435 C C . LYS A 1 289 ? 9.989 -1.250 -52.857 1.00 84.44 289 LYS A C 1
ATOM 2437 O O . LYS A 1 289 ? 10.867 -1.442 -53.688 1.00 84.44 289 LYS A O 1
ATOM 2442 N N . LYS A 1 290 ? 9.993 -0.194 -52.038 1.00 91.38 290 LYS A N 1
ATOM 2443 C CA . LYS A 1 290 ? 11.037 0.839 -51.994 1.00 91.38 290 LYS A CA 1
ATOM 2444 C C . LYS A 1 290 ? 11.095 1.457 -50.598 1.00 91.38 290 LYS A C 1
ATOM 2446 O O . LYS A 1 290 ? 10.051 1.650 -49.976 1.00 91.38 290 LYS A O 1
ATOM 2451 N N . LEU A 1 291 ? 12.297 1.794 -50.134 1.00 90.12 291 LEU A N 1
ATOM 2452 C CA . LEU A 1 291 ? 12.517 2.606 -48.938 1.00 90.12 291 LEU A CA 1
ATOM 2453 C C . LEU A 1 291 ? 13.009 3.989 -49.381 1.00 90.12 291 LEU A C 1
ATOM 2455 O O . LEU A 1 291 ? 14.118 4.111 -49.893 1.00 90.12 291 LEU A O 1
ATOM 2459 N N . ASN A 1 292 ? 12.174 5.018 -49.229 1.00 92.06 292 ASN A N 1
ATOM 2460 C CA . ASN A 1 292 ? 12.577 6.407 -49.461 1.00 92.06 292 ASN A CA 1
ATOM 2461 C C . ASN A 1 292 ? 13.006 7.021 -48.124 1.00 92.06 292 ASN A C 1
ATOM 2463 O O . ASN A 1 292 ? 12.287 6.884 -47.135 1.00 92.06 292 ASN A O 1
ATOM 2467 N N . ILE A 1 293 ? 14.153 7.696 -48.098 1.00 92.62 293 ILE A N 1
ATOM 2468 C CA . ILE A 1 293 ? 14.709 8.317 -46.890 1.00 92.62 293 ILE A CA 1
ATOM 2469 C C . ILE A 1 293 ? 14.956 9.797 -47.178 1.00 92.62 293 ILE A C 1
ATOM 2471 O O . ILE A 1 293 ? 15.513 10.140 -48.219 1.00 92.62 293 ILE A O 1
ATOM 2475 N N . ALA A 1 294 ? 14.554 10.660 -46.247 1.00 92.50 294 ALA A N 1
ATOM 2476 C CA . ALA A 1 294 ? 14.895 12.077 -46.223 1.00 92.50 294 ALA A CA 1
ATOM 2477 C C . ALA A 1 294 ? 15.468 12.424 -44.845 1.00 92.50 294 ALA A C 1
ATOM 2479 O O . ALA A 1 294 ? 14.958 11.957 -43.824 1.00 92.50 294 ALA A O 1
ATOM 2480 N N . PHE A 1 295 ? 16.525 13.235 -44.818 1.00 89.00 295 PHE A N 1
ATOM 2481 C CA . PHE A 1 295 ? 17.168 13.667 -43.581 1.00 89.00 295 PHE A CA 1
ATOM 2482 C C . PHE A 1 295 ? 16.686 15.065 -43.208 1.00 89.00 295 PHE A C 1
ATOM 2484 O O . PHE A 1 295 ? 16.834 16.012 -43.979 1.00 89.00 295 PHE A O 1
ATOM 2491 N N . LEU A 1 296 ? 16.110 15.181 -42.015 1.00 91.44 296 LEU A N 1
ATOM 2492 C CA . LEU A 1 296 ? 15.662 16.442 -41.440 1.00 91.44 296 LEU A CA 1
ATOM 2493 C C . LEU A 1 296 ? 16.608 16.811 -40.303 1.00 91.44 296 LEU A C 1
ATOM 2495 O O . LEU A 1 296 ? 16.806 16.031 -39.371 1.00 91.44 296 LEU A O 1
ATOM 2499 N N . PHE A 1 297 ? 17.184 18.004 -40.391 1.00 91.44 297 PHE A N 1
ATOM 2500 C CA . PHE A 1 297 ? 18.130 18.516 -39.409 1.00 91.44 297 PHE A CA 1
ATOM 2501 C C . PHE A 1 297 ? 17.487 19.646 -38.615 1.00 91.44 297 PHE A C 1
ATOM 2503 O O . PHE A 1 297 ? 16.790 20.490 -39.177 1.00 91.44 297 PHE A O 1
ATOM 2510 N N . SER A 1 298 ? 17.750 19.689 -37.309 1.00 92.44 298 SER A N 1
ATOM 2511 C CA . SER A 1 298 ? 17.191 20.714 -36.418 1.00 92.44 298 SER A CA 1
ATOM 2512 C C . SER A 1 298 ? 17.798 22.095 -36.660 1.00 92.44 298 SER A C 1
ATOM 2514 O O . SER A 1 298 ? 17.208 23.110 -36.300 1.00 92.44 298 SER A O 1
ATOM 2516 N N . SER A 1 299 ? 18.991 22.154 -37.260 1.00 94.19 299 SER A N 1
ATOM 2517 C CA . SER A 1 299 ? 19.660 23.408 -37.595 1.00 94.19 299 SER A CA 1
ATOM 2518 C C . SER A 1 299 ? 20.728 23.229 -38.673 1.00 94.19 299 SER A C 1
ATOM 2520 O O . SER A 1 299 ? 21.317 22.159 -38.831 1.00 94.19 299 SER A O 1
ATOM 2522 N N . LYS A 1 300 ? 21.080 24.331 -39.347 1.00 89.88 300 LYS A N 1
ATOM 2523 C CA . LYS A 1 300 ? 22.227 24.383 -40.272 1.00 89.88 300 LYS A CA 1
ATOM 2524 C C . LYS A 1 300 ? 23.560 24.048 -39.586 1.00 89.88 300 LYS A C 1
ATOM 2526 O O . LYS A 1 300 ? 24.471 23.545 -40.235 1.00 89.88 300 LYS A O 1
ATOM 2531 N N . LYS A 1 301 ? 23.688 24.313 -38.279 1.00 90.75 301 LYS A N 1
ATOM 2532 C CA . LYS A 1 301 ? 24.895 23.988 -37.502 1.00 90.75 301 LYS A CA 1
ATOM 2533 C C . LYS A 1 301 ? 25.077 22.474 -37.367 1.00 90.75 301 LYS A C 1
ATOM 2535 O O . LYS A 1 301 ? 26.189 21.995 -37.549 1.00 90.75 301 LYS A O 1
ATOM 2540 N N . GLN A 1 302 ? 23.987 21.741 -37.129 1.00 91.00 302 GLN A N 1
ATOM 2541 C CA . GLN A 1 302 ? 24.001 20.277 -37.086 1.00 91.00 302 GLN A CA 1
ATOM 2542 C C . GLN A 1 302 ? 24.435 19.679 -38.431 1.00 91.00 302 GLN A C 1
ATOM 2544 O O . GLN A 1 302 ? 25.254 18.766 -38.464 1.00 91.00 302 GLN A O 1
ATOM 2549 N N . VAL A 1 303 ? 23.943 20.242 -39.541 1.00 89.00 303 VAL A N 1
ATOM 2550 C CA . VAL A 1 303 ? 24.362 19.830 -40.891 1.00 89.00 303 VAL A CA 1
ATOM 2551 C C . VAL A 1 303 ? 25.877 19.974 -41.049 1.00 89.00 303 VAL A C 1
ATOM 2553 O O . VAL A 1 303 ? 26.544 19.025 -41.444 1.00 89.00 303 VAL A O 1
ATOM 2556 N N . LYS A 1 304 ? 26.441 21.130 -40.670 1.00 85.75 304 LYS A N 1
ATOM 2557 C CA . LYS A 1 304 ? 27.891 21.367 -40.755 1.00 85.75 304 LYS A CA 1
ATOM 2558 C C . LYS A 1 304 ? 28.704 20.397 -39.891 1.00 85.75 304 LYS A C 1
ATOM 2560 O O . LYS A 1 304 ? 29.728 19.916 -40.356 1.00 85.75 304 LYS A O 1
ATOM 2565 N N . SER A 1 305 ? 28.251 20.074 -38.676 1.00 81.25 305 SER A N 1
ATOM 2566 C CA . SER A 1 305 ? 28.951 19.106 -37.815 1.00 81.25 305 SER A CA 1
ATOM 2567 C C . SER A 1 305 ? 28.932 17.674 -38.351 1.00 81.25 305 SER A C 1
ATOM 2569 O O . SER A 1 305 ? 29.838 16.916 -38.042 1.00 81.25 305 SER A O 1
ATOM 2571 N N . CYS A 1 306 ? 27.930 17.297 -39.150 1.00 74.62 306 CYS A N 1
ATOM 2572 C CA . CYS A 1 306 ? 27.865 15.966 -39.760 1.00 74.62 306 CYS A CA 1
ATOM 2573 C C . CYS A 1 306 ? 28.730 15.829 -41.022 1.00 74.62 306 CYS A C 1
ATOM 2575 O O . CYS A 1 306 ? 28.998 14.708 -41.428 1.00 74.62 306 CYS A O 1
ATOM 2577 N N . ILE A 1 307 ? 29.121 16.943 -41.654 1.00 72.56 307 ILE A N 1
ATOM 2578 C CA . ILE A 1 307 ? 29.919 16.960 -42.895 1.00 72.56 307 ILE A CA 1
ATOM 2579 C C . ILE A 1 307 ? 31.431 17.061 -42.601 1.00 72.56 307 ILE A C 1
ATOM 2581 O O . ILE A 1 307 ? 32.242 16.735 -43.458 1.00 72.56 307 ILE A O 1
ATOM 2585 N N . LEU A 1 308 ? 31.818 17.523 -41.406 1.00 55.66 308 LEU A N 1
ATOM 2586 C CA . LEU A 1 308 ? 33.215 17.755 -40.999 1.00 55.66 308 LEU A CA 1
ATOM 2587 C C . LEU A 1 308 ? 33.847 16.590 -40.198 1.00 55.66 308 LEU A C 1
ATOM 2589 O O . LEU A 1 308 ? 34.914 16.773 -39.614 1.00 55.66 308 LEU A O 1
ATOM 2593 N N . CYS A 1 309 ? 33.204 15.421 -40.163 1.00 48.91 309 CYS A N 1
ATOM 2594 C CA . CYS A 1 309 ? 33.777 14.152 -39.695 1.00 48.91 309 CYS A CA 1
ATOM 2595 C C . CYS A 1 309 ? 33.907 13.195 -40.878 1.00 48.91 309 CYS A C 1
ATOM 2597 O O . CYS A 1 309 ? 34.875 12.407 -40.869 1.00 48.91 309 CYS A O 1
#

Sequence (309 aa):
MFLNLYRLKIPYKVKRLYFSNSSTPAEILSKNLTRVNNIRFYNSSKLVWVEIPDVDFSIKPYQAKNYLLDKFEVIDESQDPILFVKTLYNYVKKQFIDEGYYFKRRSIFISNEDKFCLNTNKDINAHVSYKIKLYKLNGKYYFSILPRFTFLSKDPALYSRIKSAYLLNIKTGKTFLYVSGEDEKIKIKVDDEIVTVKNNDIYYFNFSSTEAKELGFSKELPQIYKNLNMIYSNMEKKLSFLNNVMEVDIPYKILQKDIKKPKITYIFKNGISENKKDIFKFSFYKPPKKLNIAFLFSSKKQVKSCILC

Foldseek 3Di:
DFALKWFWDAAQKKKKWKFFDPVDFQVVVQVVQCLQQVFGWDGDRTMIIGIATPFDDQGPPNCSVVGTDPDMDMGGCVRPVPSSQVRVLRVVSSLLVVVPWFAAPQQKTWHPPAWDAFPLGRQKIWTWIWHWDWDQDPNTIIIRTQIDTWIWGPFFPLPRPDADQWKQQRHPNDIFGWDDRPPNWTWTADPNDIDTDPDRRRIIHTDDCVVCVVSVNNVCVVVVVVCSVVVLVCQCVVVVSCVSTTRSVDTHDDDPVNDDDDQDWDDACQDIDSDPVCCVVRPHVDDDPDDDDDDDDPDPVVVVVVVVD

Secondary structure (DSSP, 8-state):
-EEEEEEE-S-SEEEEEEE--TTS-HHHHHHHHHHHHTSPEEE-SS-EEEEEESS----SSGGGGGGEEEEEEEEETTT-HHHHHHHHHHHHHHHHHHTTEEEETTTEEEEEEEEEE-SS-TTEEEEEEEEEEEEEETTEEEEEEEEEEEEEESS-TTT-SS--SEEEETTT--EEEEEEEETTEEEEEETTEEEE-S-STTEEEEE-HHHHHHTSGGGTHHHHHHTHHHHHHHHHHHTGGGGGTEEEEEEEEPPGGG-------EEETTEEES-GGGHHHH--SS--S--------S-HHHHHHHH--

Radius of gyration: 27.11 Å; chains: 1; bounding box: 59×58×82 Å